Protein AF-A0A0P7Z8Q6-F1 (afdb_monomer_lite)

Sequence (195 aa):
MDLTPITPFSANFSAQPDLEPTMSLDNEASISDLLSRQEELTIELQSLQEHLSRLVPQLEQAQAQAQKPPEKPQGTSPETLLASATQAALARYEWKAKLEGLEVAIAWTQEQIHEKADQLDSLEATLAAAERRQEQTLQAREGVAHLNEAIAEIKRQLIELKGQGCLHLYTVNLPEFSLDEQGQIQVRPHSFRIQ

Secondary structure (DSSP, 8-state):
----PPPPP---------------S-----HHHHHHHHHHHHHHHHHHHHHHHHHHHHHHHHHHHHHSPPPPPP-SSHHHHHHHHHHHHHHHHHHHHHHHHHHHHHHHHHHHHHHHHHHHHHHHHHHHHHHHHHHHHHHHHHHHHHHHHHHHHHHHHHHHHHHTT-----EEE--EEEE-TTSPEEEE--EEE--

pLDDT: mean 81.46, std 18.82, range [32.91, 98.0]

Foldseek 3Di:
DDDDDDDDDDDPPDDDDDPDPPPDDPDDPDLVNLVVVLVVLVVVLVVLVVVLVVLVVVLVVLVVQLPDDQDQQDDDDPVSSVVSNVVSVVSNVVSVVSNVVSVVVNVVSVVVSVVSVVVSVVSVVVSVVNVVQVVLLVVLVVVLVVLQVVLVVVVVVVQVVVVVPPPDWDFDFRWHWDADPSSDIDIHTDTDTDD

Structure (mmCIF, N/CA/C/O backbone):
data_AF-A0A0P7Z8Q6-F1
#
_entry.id   AF-A0A0P7Z8Q6-F1
#
loop_
_atom_site.group_PDB
_atom_site.id
_atom_site.type_symbol
_atom_site.label_atom_id
_atom_site.label_alt_id
_atom_site.label_comp_id
_atom_site.label_asym_id
_atom_site.label_entity_id
_atom_site.label_seq_id
_atom_site.pdbx_PDB_ins_code
_atom_site.Cartn_x
_atom_site.Cartn_y
_atom_site.Cartn_z
_atom_site.occupancy
_atom_site.B_iso_or_equiv
_atom_site.auth_seq_id
_atom_site.auth_comp_id
_atom_site.auth_asym_id
_atom_site.auth_atom_id
_atom_site.pdbx_PDB_model_num
ATOM 1 N N . MET A 1 1 ? -1.617 36.979 -76.594 1.00 45.41 1 MET A N 1
ATOM 2 C CA . MET A 1 1 ? -2.168 37.138 -75.238 1.00 45.41 1 MET A CA 1
ATOM 3 C C . MET A 1 1 ? -3.575 36.594 -75.295 1.00 45.41 1 MET A C 1
ATOM 5 O O . MET A 1 1 ? -4.289 37.015 -76.188 1.00 45.41 1 MET A O 1
ATOM 9 N N . ASP A 1 2 ? -3.901 35.587 -74.492 1.00 32.91 2 ASP A N 1
ATOM 10 C CA . ASP A 1 2 ? -5.061 35.645 -73.600 1.00 32.91 2 ASP A CA 1
ATOM 11 C C . ASP A 1 2 ? -5.134 34.369 -72.763 1.00 32.91 2 ASP A C 1
ATOM 13 O O . ASP A 1 2 ? -5.105 33.242 -73.257 1.00 32.91 2 ASP A O 1
ATOM 17 N N . LEU A 1 3 ? -5.110 34.610 -71.458 1.00 42.72 3 LEU A N 1
ATOM 18 C CA . LEU A 1 3 ? -5.126 33.653 -70.367 1.00 42.72 3 LEU A CA 1
ATOM 19 C C . LEU A 1 3 ? -6.569 33.191 -70.158 1.00 42.72 3 LEU A C 1
ATOM 21 O O . LEU A 1 3 ? -7.463 34.027 -70.046 1.00 42.72 3 LEU A O 1
ATOM 25 N N . THR A 1 4 ? -6.793 31.885 -70.021 1.00 46.09 4 THR A N 1
ATOM 26 C CA . THR A 1 4 ? -8.017 31.377 -69.386 1.00 46.09 4 THR A CA 1
ATOM 27 C C . THR A 1 4 ? -7.648 30.694 -68.067 1.00 46.09 4 THR A C 1
ATOM 29 O O . THR A 1 4 ? -6.716 29.886 -68.037 1.00 46.09 4 THR A O 1
ATOM 32 N N . PRO A 1 5 ? -8.306 31.060 -66.952 1.00 47.75 5 PRO A N 1
ATOM 33 C CA . PRO A 1 5 ? -7.976 30.557 -65.628 1.00 47.75 5 PRO A CA 1
ATOM 34 C C . PRO A 1 5 ? -8.618 29.185 -65.405 1.00 47.75 5 PRO A C 1
ATOM 36 O O . PRO A 1 5 ? -9.823 29.016 -65.589 1.00 47.75 5 PRO A O 1
ATOM 39 N N . ILE A 1 6 ? -7.822 28.213 -64.959 1.00 43.94 6 ILE A N 1
ATOM 40 C CA . ILE A 1 6 ? -8.348 26.970 -64.393 1.00 43.94 6 ILE A CA 1
ATOM 41 C C . ILE A 1 6 ? -8.679 27.248 -62.925 1.00 43.94 6 ILE A C 1
ATOM 43 O O . ILE A 1 6 ? -7.844 27.704 -62.146 1.00 43.94 6 ILE A O 1
ATOM 47 N N . THR A 1 7 ? -9.941 27.015 -62.594 1.00 46.16 7 THR A N 1
ATOM 48 C CA . THR A 1 7 ? -10.570 27.134 -61.278 1.00 46.16 7 THR A CA 1
ATOM 49 C C . THR A 1 7 ? -9.802 26.391 -60.177 1.00 46.16 7 THR A C 1
ATOM 51 O O . THR A 1 7 ? -9.368 25.260 -60.417 1.00 46.16 7 THR A O 1
ATOM 54 N N . PRO A 1 8 ? -9.693 26.942 -58.953 1.00 42.84 8 PRO A N 1
ATOM 55 C CA . PRO A 1 8 ? -9.124 26.214 -57.828 1.00 42.84 8 PRO A CA 1
ATOM 56 C C . PRO A 1 8 ? -10.091 25.120 -57.359 1.00 42.84 8 PRO A C 1
ATOM 58 O O . PRO A 1 8 ? -11.262 25.372 -57.079 1.00 42.84 8 PRO A O 1
ATOM 61 N N . PHE A 1 9 ? -9.582 23.893 -57.280 1.00 37.66 9 PHE A N 1
ATOM 62 C CA . PHE A 1 9 ? -10.265 22.759 -56.674 1.00 37.66 9 PHE A CA 1
ATOM 63 C C . PHE A 1 9 ? -10.335 22.978 -55.155 1.00 37.66 9 PHE A C 1
ATOM 65 O O . PHE A 1 9 ? -9.307 23.048 -54.482 1.00 37.66 9 PHE A O 1
ATOM 72 N N . SER A 1 10 ? -11.550 23.107 -54.621 1.00 40.06 10 SER A N 1
ATOM 73 C CA . SER A 1 10 ? -11.823 23.081 -53.185 1.00 40.06 10 SER A CA 1
ATOM 74 C C . SER A 1 10 ? -11.479 21.708 -52.614 1.00 40.06 10 SER A C 1
ATOM 76 O O . SER A 1 10 ? -12.183 20.733 -52.868 1.00 40.06 10 SER A O 1
ATOM 78 N N . ALA A 1 11 ? -10.435 21.640 -51.792 1.00 40.81 11 ALA A N 1
ATOM 79 C CA . ALA A 1 11 ? -10.287 20.579 -50.807 1.00 40.81 11 ALA A CA 1
ATOM 80 C C . ALA A 1 11 ? -10.739 21.133 -49.451 1.00 40.81 11 ALA A C 1
ATOM 82 O O . ALA A 1 11 ? -10.083 21.993 -48.866 1.00 40.81 11 ALA A O 1
ATOM 83 N N . ASN A 1 12 ? -11.892 20.651 -48.984 1.00 39.78 12 ASN A N 1
ATOM 84 C CA . ASN A 1 12 ? -12.334 20.770 -47.600 1.00 39.78 12 ASN A CA 1
ATOM 85 C C . ASN A 1 12 ? -11.267 20.145 -46.693 1.00 39.78 12 ASN A C 1
ATOM 87 O O . ASN A 1 12 ? -11.205 18.921 -46.579 1.00 39.78 12 ASN A O 1
ATOM 91 N N . PHE A 1 13 ? -10.436 20.963 -46.051 1.00 33.53 13 PHE A N 1
ATOM 92 C CA . PHE A 1 13 ? -9.664 20.512 -44.902 1.00 33.53 13 PHE A CA 1
ATOM 93 C C . PHE A 1 13 ? -10.517 20.780 -43.665 1.00 33.53 13 PHE A C 1
ATOM 95 O O . PHE A 1 13 ? -10.604 21.901 -43.165 1.00 33.53 13 PHE A O 1
ATOM 102 N N . SER A 1 14 ? -11.256 19.746 -43.270 1.00 41.53 14 SER A N 1
ATOM 103 C CA . SER A 1 14 ? -12.029 19.708 -42.037 1.00 41.53 14 SER A CA 1
ATOM 104 C C . SER A 1 14 ? -11.156 20.114 -40.853 1.00 41.53 14 SER A C 1
ATOM 106 O O . SER A 1 14 ? -10.004 19.698 -40.751 1.00 41.53 14 SER A O 1
ATOM 108 N N . ALA A 1 15 ? -11.744 20.921 -39.972 1.00 40.56 15 ALA A N 1
ATOM 109 C CA . ALA A 1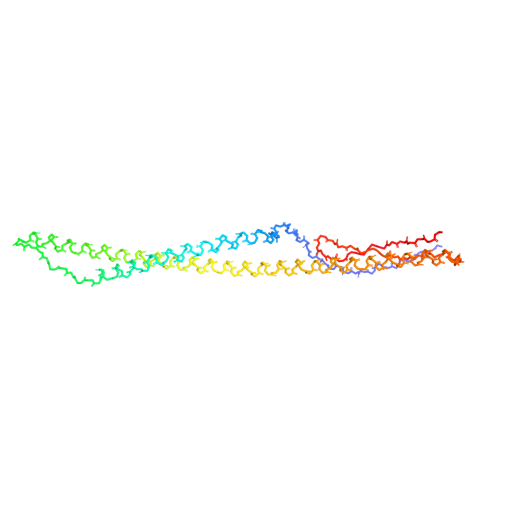 15 ? -11.194 21.329 -38.691 1.00 40.56 15 ALA A CA 1
ATOM 110 C C . ALA A 1 15 ? -10.506 20.156 -37.972 1.00 40.56 15 ALA A C 1
ATOM 112 O O . ALA A 1 15 ? -11.150 19.156 -37.651 1.00 40.56 15 ALA A O 1
ATOM 113 N N . GLN A 1 16 ? -9.205 20.289 -37.714 1.00 39.06 16 GLN A N 1
ATOM 114 C CA . GLN A 1 16 ? -8.574 19.537 -36.637 1.00 39.06 16 GLN A CA 1
ATOM 115 C C . GLN A 1 16 ? -8.871 20.285 -35.333 1.00 39.06 16 GLN A C 1
ATOM 117 O O . GLN A 1 16 ? -8.744 21.512 -35.316 1.00 39.06 16 GLN A O 1
ATOM 122 N N . PRO A 1 17 ? -9.333 19.577 -34.290 1.00 43.19 17 PRO A N 1
ATOM 123 C CA . PRO A 1 17 ? -9.704 20.191 -33.030 1.00 43.19 17 PRO A CA 1
ATOM 124 C C . PRO A 1 17 ? -8.473 20.812 -32.380 1.00 43.19 17 PRO A C 1
ATOM 126 O O . PRO A 1 17 ? -7.349 20.344 -32.584 1.00 43.19 17 PRO A O 1
ATOM 129 N N . ASP A 1 18 ? -8.738 21.871 -31.624 1.00 36.81 18 ASP A N 1
ATOM 130 C CA . ASP A 1 18 ? -7.805 22.554 -30.749 1.00 36.81 18 ASP A CA 1
ATOM 131 C C . ASP A 1 18 ? -6.822 21.561 -30.123 1.00 36.81 18 ASP A C 1
ATOM 133 O O . ASP A 1 18 ? -7.207 20.594 -29.462 1.00 36.81 18 ASP A O 1
ATOM 137 N N . LEU A 1 19 ? -5.535 21.796 -30.378 1.00 40.16 19 LEU A N 1
ATOM 138 C CA . LEU A 1 19 ? -4.468 21.236 -29.571 1.00 40.16 19 LEU A CA 1
ATOM 139 C C . LEU A 1 19 ? -4.696 21.772 -28.159 1.00 40.16 19 LEU A C 1
ATOM 141 O O . LEU A 1 19 ? -4.297 22.892 -27.839 1.00 40.16 19 LEU A O 1
ATOM 145 N N . GLU A 1 20 ? -5.393 20.974 -27.351 1.00 39.66 20 GLU A N 1
ATOM 146 C CA . GLU A 1 20 ? -5.344 21.037 -25.897 1.00 39.66 20 GLU A CA 1
ATOM 147 C C . GLU A 1 20 ? -3.894 21.355 -25.506 1.00 39.66 20 GLU A C 1
ATOM 149 O O . GLU A 1 20 ? -2.976 20.680 -25.998 1.00 39.66 20 GLU A O 1
ATOM 154 N N . PRO A 1 21 ? -3.643 22.385 -24.679 1.00 41.38 21 PRO A N 1
ATOM 155 C CA . PRO A 1 21 ? -2.314 22.594 -24.148 1.00 41.38 21 PRO A CA 1
ATOM 156 C C . PRO A 1 21 ? -1.963 21.311 -23.404 1.00 41.38 21 PRO A C 1
ATOM 158 O O . PRO A 1 21 ? -2.577 20.987 -22.389 1.00 41.38 21 PRO A O 1
ATOM 161 N N . THR A 1 22 ? -1.013 20.552 -23.952 1.00 43.19 22 THR A N 1
ATOM 162 C CA . THR A 1 22 ? -0.387 19.422 -23.279 1.00 43.19 22 THR A CA 1
ATOM 163 C C . THR A 1 22 ? -0.012 19.913 -21.897 1.00 43.19 22 THR A C 1
ATOM 165 O O . THR A 1 22 ? 0.892 20.744 -21.772 1.00 43.19 22 THR A O 1
ATOM 168 N N . MET A 1 23 ? -0.763 19.470 -20.887 1.00 33.59 23 MET A N 1
ATOM 169 C CA . MET A 1 23 ? -0.438 19.740 -19.501 1.00 33.59 23 MET A CA 1
ATOM 170 C C . MET A 1 23 ? 1.000 19.286 -19.310 1.00 33.59 23 MET A C 1
ATOM 172 O O . MET A 1 23 ? 1.345 18.119 -19.496 1.00 33.59 23 MET A O 1
ATOM 176 N N . SER A 1 24 ? 1.848 20.277 -19.083 1.00 34.75 24 SER A N 1
ATOM 177 C CA . SER A 1 24 ? 3.272 20.136 -18.894 1.00 34.75 24 SER A CA 1
ATOM 178 C C . SER A 1 24 ? 3.542 19.123 -17.785 1.00 34.75 24 SER A C 1
ATOM 180 O O . SER A 1 24 ? 3.110 19.329 -16.659 1.00 34.75 24 SER A O 1
ATOM 182 N N . LEU A 1 25 ? 4.242 18.042 -18.126 1.00 38.53 25 LEU A N 1
ATOM 183 C CA . LEU A 1 25 ? 5.488 17.621 -17.469 1.00 38.53 25 LEU A CA 1
ATOM 184 C C . LEU A 1 25 ? 5.559 17.634 -15.925 1.00 38.53 25 LEU A C 1
ATOM 186 O O . LEU A 1 25 ? 6.628 17.888 -15.388 1.00 38.53 25 LEU A O 1
ATOM 190 N N . ASP A 1 26 ? 4.488 17.292 -15.212 1.00 41.03 26 ASP A N 1
ATOM 191 C CA . ASP A 1 26 ? 4.553 17.132 -13.745 1.00 41.03 26 ASP A CA 1
ATOM 192 C C . ASP A 1 26 ? 4.682 15.672 -13.264 1.00 41.03 26 ASP A C 1
ATOM 194 O O . ASP A 1 26 ? 4.719 15.426 -12.065 1.00 41.03 26 ASP A O 1
ATOM 198 N N . ASN A 1 27 ? 4.778 14.674 -14.153 1.00 46.91 27 ASN A N 1
ATOM 199 C CA . ASN A 1 27 ? 4.539 13.274 -13.760 1.00 46.91 27 ASN A CA 1
ATOM 200 C C . ASN A 1 27 ? 5.614 12.257 -14.169 1.00 46.91 27 ASN A C 1
ATOM 202 O O . ASN A 1 27 ? 5.286 11.146 -14.584 1.00 46.91 27 ASN A O 1
ATOM 206 N N . GLU A 1 28 ? 6.893 12.569 -13.994 1.00 55.00 28 GLU A N 1
ATOM 207 C CA . GLU A 1 28 ? 7.885 11.503 -13.794 1.00 55.00 28 GLU A CA 1
ATOM 208 C C . GLU A 1 28 ? 8.580 11.727 -12.457 1.00 55.00 28 GLU A C 1
ATOM 210 O O . GLU A 1 28 ? 9.701 12.220 -12.385 1.00 55.00 28 GLU A O 1
ATOM 215 N N . ALA A 1 29 ? 7.877 11.369 -11.375 1.00 62.78 29 ALA A N 1
ATOM 216 C CA . ALA A 1 29 ? 8.543 11.076 -10.113 1.00 62.78 29 ALA A CA 1
ATOM 217 C C . ALA A 1 29 ? 9.683 10.098 -10.419 1.00 62.78 29 ALA A C 1
ATOM 219 O O . ALA A 1 29 ? 9.473 9.088 -11.104 1.00 62.78 29 ALA A O 1
ATOM 220 N N . SER A 1 30 ? 10.897 10.424 -9.982 1.00 81.69 30 SER A N 1
ATOM 221 C CA . SER A 1 30 ? 12.036 9.558 -10.248 1.00 81.69 30 SER A CA 1
ATOM 222 C C . SER A 1 30 ? 11.809 8.201 -9.576 1.00 81.69 30 SER A C 1
ATOM 224 O O . SER A 1 30 ? 11.079 8.098 -8.590 1.00 81.69 30 SER A O 1
ATOM 226 N N . ILE A 1 31 ? 12.451 7.139 -10.072 1.00 86.69 31 ILE A N 1
ATOM 227 C CA . ILE A 1 31 ? 12.389 5.817 -9.419 1.00 86.69 31 ILE A CA 1
ATOM 228 C C . ILE A 1 31 ? 12.791 5.931 -7.938 1.00 86.69 31 ILE A C 1
ATOM 230 O O . ILE A 1 31 ? 12.204 5.267 -7.091 1.00 86.69 31 ILE A O 1
ATOM 234 N N . SER A 1 32 ? 13.726 6.831 -7.614 1.00 87.31 32 SER A N 1
ATOM 235 C CA . SER A 1 32 ? 14.104 7.135 -6.232 1.00 87.31 32 SER A CA 1
ATOM 236 C C . SER A 1 32 ? 12.941 7.705 -5.417 1.00 87.31 32 SER A C 1
ATOM 238 O O . SER A 1 32 ? 12.729 7.263 -4.295 1.00 87.31 32 SER A O 1
ATOM 240 N N . ASP A 1 33 ? 12.177 8.650 -5.970 1.00 90.06 33 ASP A N 1
ATOM 241 C CA . ASP A 1 33 ? 11.027 9.249 -5.279 1.00 90.06 33 ASP A CA 1
ATOM 242 C C . ASP A 1 33 ? 9.911 8.217 -5.064 1.00 90.06 33 ASP A C 1
ATOM 244 O O . ASP A 1 33 ? 9.287 8.175 -4.004 1.00 90.06 33 ASP A O 1
ATOM 248 N N . LEU A 1 34 ? 9.681 7.351 -6.059 1.00 92.25 34 LEU A N 1
ATOM 249 C CA . LEU A 1 34 ? 8.723 6.251 -5.950 1.00 92.25 34 LEU A CA 1
ATOM 250 C C . LEU A 1 34 ? 9.138 5.260 -4.855 1.00 92.25 34 LEU A C 1
ATOM 252 O O . LEU A 1 34 ? 8.297 4.877 -4.047 1.00 92.25 34 LEU A O 1
ATOM 256 N N . LEU A 1 35 ? 10.422 4.897 -4.778 1.00 92.25 35 LEU A N 1
ATOM 257 C CA . LEU A 1 35 ? 10.954 4.029 -3.722 1.00 92.25 35 LEU A CA 1
ATOM 258 C C . LEU A 1 35 ? 10.806 4.654 -2.331 1.00 92.25 35 LEU A C 1
ATOM 260 O O . LEU A 1 35 ? 10.352 3.981 -1.409 1.00 92.25 35 LEU A O 1
ATOM 264 N N . SER A 1 36 ? 11.128 5.942 -2.175 1.00 94.06 36 SER A N 1
ATOM 265 C CA . SER A 1 36 ? 10.942 6.640 -0.896 1.00 94.06 36 SER A CA 1
ATOM 266 C C . SER A 1 36 ? 9.479 6.633 -0.459 1.00 94.06 36 SER A C 1
ATOM 268 O O . SER A 1 36 ? 9.174 6.324 0.690 1.00 94.06 36 SER A O 1
ATOM 270 N N . ARG A 1 37 ? 8.553 6.882 -1.388 1.00 93.94 37 ARG A N 1
ATOM 271 C CA . ARG A 1 37 ? 7.119 6.837 -1.093 1.00 93.94 37 ARG A CA 1
ATOM 272 C C . ARG A 1 37 ? 6.615 5.418 -0.793 1.00 93.94 37 ARG A C 1
ATOM 274 O O . ARG A 1 37 ? 5.710 5.265 0.025 1.00 93.94 37 ARG A O 1
ATOM 281 N N . GLN A 1 38 ? 7.191 4.384 -1.413 1.00 95.31 38 GLN A N 1
ATOM 282 C CA . GLN A 1 38 ? 6.920 2.982 -1.064 1.00 95.31 38 GLN A CA 1
ATOM 283 C C . GLN A 1 38 ? 7.309 2.691 0.389 1.00 95.31 38 GLN A C 1
ATOM 285 O O . GLN A 1 38 ? 6.545 2.067 1.127 1.00 95.31 38 GLN A O 1
ATOM 290 N N . GLU A 1 39 ? 8.492 3.150 0.798 1.00 95.75 39 GLU A N 1
ATOM 291 C CA . GLU A 1 39 ? 9.009 2.962 2.151 1.00 95.75 39 GLU A CA 1
ATOM 292 C C . GLU A 1 39 ? 8.126 3.676 3.183 1.00 95.75 39 GLU A C 1
ATOM 294 O O . GLU A 1 39 ? 7.703 3.056 4.158 1.00 95.75 39 GLU A O 1
ATOM 299 N N . GLU A 1 40 ? 7.758 4.934 2.924 1.00 95.69 40 GLU A N 1
ATOM 300 C CA . GLU A 1 40 ? 6.834 5.704 3.766 1.00 95.69 40 GLU A CA 1
ATOM 301 C C . GLU A 1 40 ? 5.485 4.990 3.941 1.00 95.69 40 GLU A C 1
ATOM 303 O O . GLU A 1 40 ? 5.054 4.754 5.072 1.00 95.69 40 GLU A O 1
ATOM 308 N N . LEU A 1 41 ? 4.852 4.563 2.843 1.00 96.00 41 LEU A N 1
ATOM 309 C CA . LEU A 1 41 ? 3.581 3.828 2.885 1.00 96.00 41 LEU A CA 1
ATOM 310 C C . LEU A 1 41 ? 3.698 2.500 3.641 1.00 96.00 41 LEU A C 1
ATOM 312 O O . LEU A 1 41 ? 2.791 2.122 4.385 1.00 96.00 41 LEU A O 1
ATOM 316 N N . THR A 1 42 ? 4.818 1.796 3.486 1.00 96.00 42 THR A N 1
ATOM 317 C CA . THR A 1 42 ? 5.070 0.532 4.190 1.00 96.00 42 THR A CA 1
ATOM 318 C C . THR A 1 42 ? 5.182 0.755 5.699 1.00 96.00 42 THR A C 1
ATOM 320 O O . THR A 1 42 ? 4.614 -0.011 6.482 1.00 96.00 42 THR A O 1
ATOM 323 N N . ILE A 1 43 ? 5.873 1.818 6.120 1.00 97.38 43 ILE A N 1
ATOM 324 C CA . ILE A 1 43 ? 5.998 2.201 7.532 1.00 97.38 43 ILE A CA 1
ATOM 325 C C . ILE A 1 43 ? 4.630 2.596 8.106 1.00 97.38 43 ILE A C 1
ATOM 327 O O . ILE A 1 43 ? 4.270 2.158 9.202 1.00 97.38 43 ILE A O 1
ATOM 331 N N . GLU A 1 44 ? 3.841 3.383 7.371 1.00 96.81 44 GLU A N 1
ATOM 332 C CA . GLU A 1 44 ? 2.483 3.758 7.782 1.00 96.81 44 GLU A CA 1
ATOM 333 C C . GLU A 1 44 ? 1.578 2.531 7.949 1.00 96.81 44 GLU A C 1
ATOM 335 O O . GLU A 1 44 ? 0.894 2.400 8.968 1.00 96.81 44 GLU A O 1
ATOM 340 N N . LEU A 1 45 ? 1.618 1.589 7.002 1.00 97.44 45 LEU A N 1
ATOM 341 C CA . LEU A 1 45 ? 0.868 0.335 7.080 1.00 97.44 45 LEU A CA 1
ATOM 342 C C . LEU A 1 45 ? 1.255 -0.493 8.305 1.00 97.44 45 LEU A C 1
ATOM 344 O O . LEU A 1 45 ? 0.372 -0.978 9.015 1.00 97.44 45 LEU A O 1
ATOM 348 N N . GLN A 1 46 ? 2.552 -0.626 8.589 1.00 97.50 46 GLN A N 1
ATOM 349 C CA . GLN A 1 46 ? 3.023 -1.312 9.795 1.00 97.50 46 GLN A CA 1
ATOM 350 C C . GLN A 1 46 ? 2.505 -0.625 11.060 1.00 97.50 46 GLN A C 1
ATOM 352 O O . GLN A 1 46 ? 1.990 -1.291 11.958 1.00 97.50 46 GLN A O 1
ATOM 357 N N . SER A 1 47 ? 2.559 0.708 11.112 1.00 96.88 47 SER A N 1
ATOM 358 C CA . SER A 1 47 ? 2.048 1.482 12.246 1.00 96.88 47 SER A CA 1
ATOM 359 C C . SER A 1 47 ? 0.546 1.271 12.467 1.00 96.88 47 SER A C 1
ATOM 361 O O . SER A 1 47 ? 0.107 1.044 13.598 1.00 96.88 47 SER A O 1
ATOM 363 N N . LEU A 1 48 ? -0.248 1.278 11.394 1.00 97.44 48 LEU A N 1
ATOM 364 C CA . LEU A 1 48 ? -1.688 1.028 11.459 1.00 97.44 48 LEU A CA 1
ATOM 365 C C . LEU A 1 48 ? -2.004 -0.413 11.878 1.00 97.44 48 LEU A C 1
ATOM 367 O O . LEU A 1 48 ? -2.893 -0.631 12.702 1.00 97.44 48 LEU A O 1
ATOM 371 N N . GLN A 1 49 ? -1.264 -1.399 11.368 1.00 97.00 49 GLN A N 1
ATOM 372 C CA . GLN A 1 49 ? -1.412 -2.801 11.767 1.00 97.00 49 GLN A CA 1
ATOM 373 C C . GLN A 1 49 ? -1.056 -3.012 13.243 1.00 97.00 49 GLN A C 1
ATOM 375 O O . GLN A 1 49 ? -1.782 -3.696 13.968 1.00 97.00 49 GLN A O 1
ATOM 380 N N . GLU A 1 50 ? 0.017 -2.383 13.726 1.00 97.56 50 GLU A N 1
ATOM 381 C CA . GLU A 1 50 ? 0.352 -2.384 15.148 1.00 97.56 50 GLU A CA 1
ATOM 382 C C . GLU A 1 50 ? -0.752 -1.729 15.980 1.00 97.56 50 GLU A C 1
ATOM 384 O O . GLU A 1 50 ? -1.135 -2.263 17.024 1.00 97.56 50 GLU A O 1
ATOM 389 N N . HIS A 1 51 ? -1.292 -0.597 15.528 1.00 96.69 51 HIS A N 1
ATOM 390 C CA . HIS A 1 51 ? -2.390 0.078 16.210 1.00 96.69 51 HIS A CA 1
ATOM 391 C C . HIS A 1 51 ? -3.624 -0.826 16.308 1.00 96.69 51 HIS A C 1
ATOM 393 O O . HIS A 1 51 ? -4.152 -1.031 17.403 1.00 96.69 51 HIS A O 1
ATOM 399 N N . LEU A 1 52 ? -4.013 -1.460 15.199 1.00 96.50 52 LEU A N 1
ATOM 400 C CA . LEU A 1 52 ? -5.090 -2.445 15.147 1.00 96.50 52 LEU A CA 1
ATOM 401 C C . LEU A 1 52 ? -4.849 -3.590 16.145 1.00 96.50 52 LEU A C 1
ATOM 403 O O . LEU A 1 52 ? -5.743 -3.933 16.920 1.00 96.50 52 LEU A O 1
ATOM 407 N N . SER A 1 53 ? -3.626 -4.130 16.189 1.00 96.88 53 SER A N 1
ATOM 408 C CA . SER A 1 53 ? -3.252 -5.222 17.099 1.00 96.88 53 SER A CA 1
ATOM 409 C C . SER A 1 53 ? -3.413 -4.854 18.579 1.00 96.88 53 SER A C 1
ATOM 411 O O . SER A 1 53 ? -3.674 -5.722 19.410 1.00 96.88 53 SER A O 1
ATOM 413 N N . ARG A 1 54 ? -3.304 -3.56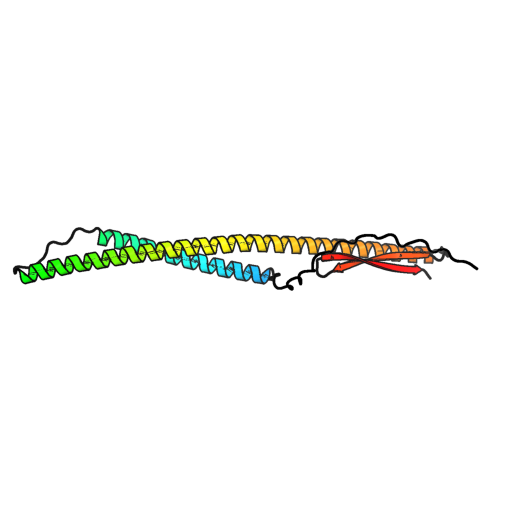1 18.919 1.00 96.62 54 ARG A N 1
ATOM 414 C CA . ARG A 1 54 ? -3.518 -3.042 20.279 1.00 96.62 54 ARG A CA 1
ATOM 415 C C . ARG A 1 54 ? -4.991 -2.783 20.577 1.00 96.62 54 ARG A C 1
ATOM 417 O O . ARG A 1 54 ? -5.386 -2.883 21.739 1.00 96.62 54 ARG A O 1
ATOM 424 N N . LEU A 1 55 ? -5.791 -2.426 19.573 1.00 96.31 55 LEU A N 1
ATOM 425 C CA . LEU A 1 55 ? -7.219 -2.146 19.735 1.00 96.31 55 LEU A CA 1
ATOM 426 C C . LEU A 1 55 ? -8.055 -3.423 19.881 1.00 96.31 55 LEU A C 1
ATOM 428 O O . LEU A 1 55 ? -8.965 -3.451 20.706 1.00 96.31 55 LEU A O 1
ATOM 432 N N . VAL A 1 56 ? -7.736 -4.491 19.142 1.00 95.25 56 VAL A N 1
ATOM 433 C CA . VAL A 1 56 ? -8.520 -5.743 19.161 1.00 95.25 56 VAL A CA 1
ATOM 434 C C . VAL A 1 56 ? -8.635 -6.356 20.571 1.00 95.25 56 VAL A C 1
ATOM 436 O O . VAL A 1 56 ? -9.760 -6.597 21.010 1.00 95.25 56 VAL A O 1
ATOM 439 N N . PRO A 1 57 ? -7.554 -6.513 21.362 1.00 96.62 57 PRO A N 1
ATOM 440 C CA . PRO A 1 57 ? -7.669 -7.020 22.733 1.00 96.62 57 PRO A CA 1
ATOM 441 C C . PRO A 1 57 ? -8.474 -6.096 23.659 1.00 96.62 57 PRO A C 1
ATOM 443 O O . PRO A 1 57 ? -9.150 -6.555 24.580 1.00 96.62 57 PRO A O 1
ATOM 446 N N . GLN A 1 58 ? -8.421 -4.778 23.428 1.00 96.56 58 GLN A N 1
ATOM 447 C CA . GLN A 1 58 ? -9.214 -3.814 24.197 1.00 96.56 58 GLN A CA 1
ATOM 448 C C . GLN A 1 58 ? -10.703 -3.942 23.877 1.00 96.56 58 GLN A C 1
ATOM 450 O O . GLN A 1 58 ? -11.528 -3.839 24.786 1.00 96.56 58 GLN A O 1
ATOM 455 N N . LEU A 1 59 ? -11.047 -4.200 22.611 1.00 96.50 59 LEU A N 1
ATOM 456 C CA . LEU A 1 59 ? -12.415 -4.478 22.184 1.00 96.50 59 LEU A CA 1
ATOM 457 C C . LEU A 1 59 ? -12.949 -5.734 22.878 1.00 96.50 59 LEU A C 1
ATOM 459 O O . LEU A 1 59 ? -14.022 -5.685 23.475 1.00 96.50 59 LEU A O 1
ATOM 463 N N . GLU A 1 60 ? -12.180 -6.825 22.874 1.00 94.44 60 GLU A N 1
ATOM 464 C CA . GLU A 1 60 ? -12.542 -8.075 23.557 1.00 94.44 60 GLU A CA 1
ATOM 465 C C . GLU A 1 60 ? -12.784 -7.849 25.057 1.00 94.44 60 GLU A C 1
ATOM 467 O O . GLU A 1 60 ? -13.784 -8.305 25.621 1.00 94.44 60 GLU A O 1
ATOM 472 N N . GLN A 1 61 ? -11.909 -7.077 25.711 1.00 94.94 61 GLN A N 1
ATOM 473 C CA . GLN A 1 61 ? -12.070 -6.718 27.118 1.00 94.94 61 GLN A CA 1
ATOM 474 C C . GLN A 1 61 ? -13.328 -5.871 27.354 1.00 94.94 61 GLN A C 1
ATOM 476 O O . GLN A 1 61 ? -14.096 -6.152 28.280 1.00 94.94 61 GLN A O 1
ATOM 481 N N . ALA A 1 62 ? -13.548 -4.834 26.543 1.00 93.56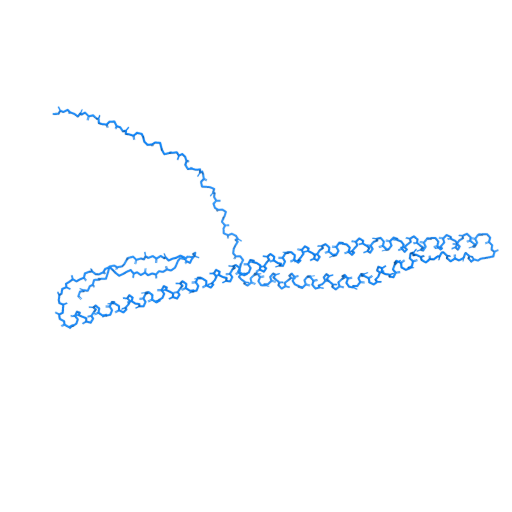 62 ALA A N 1
ATOM 482 C CA . ALA A 1 62 ? -14.715 -3.966 26.657 1.00 93.56 62 ALA A CA 1
ATOM 483 C C . ALA A 1 62 ? -16.013 -4.749 26.424 1.00 93.56 62 ALA A C 1
ATOM 485 O O . ALA A 1 62 ? -16.979 -4.573 27.169 1.00 93.56 62 ALA A O 1
ATOM 486 N N . GLN A 1 63 ? -16.012 -5.677 25.466 1.00 94.00 63 GLN A N 1
ATOM 487 C CA . GLN A 1 63 ? -17.137 -6.554 25.168 1.00 94.00 63 GLN A CA 1
ATOM 488 C C . GLN A 1 63 ? -17.458 -7.467 26.358 1.00 94.00 63 GLN A C 1
ATOM 490 O O . GLN A 1 63 ? -18.614 -7.540 26.786 1.00 94.00 63 GLN A O 1
ATOM 495 N N . ALA A 1 64 ? -16.442 -8.099 26.953 1.00 93.75 64 ALA A N 1
ATOM 496 C CA . ALA A 1 64 ? -16.611 -8.948 28.129 1.00 93.75 64 ALA A CA 1
ATOM 497 C C . ALA A 1 64 ? -17.185 -8.174 29.332 1.00 93.75 64 ALA A C 1
ATOM 499 O O . ALA A 1 64 ? -18.070 -8.672 30.033 1.00 93.75 64 ALA A O 1
ATOM 500 N N . GLN A 1 65 ? -16.729 -6.938 29.559 1.00 92.44 65 GLN A N 1
ATOM 501 C CA . GLN A 1 65 ? -17.230 -6.090 30.647 1.00 92.44 65 GLN A CA 1
ATOM 502 C C . GLN A 1 65 ? -18.652 -5.578 30.386 1.00 92.44 65 GLN A C 1
ATOM 504 O O . GLN A 1 65 ? -19.488 -5.598 31.290 1.00 92.44 65 GLN A O 1
ATOM 509 N N . ALA A 1 66 ? -18.963 -5.173 29.152 1.00 88.88 66 ALA A N 1
ATOM 510 C CA . ALA A 1 66 ? -20.288 -4.683 28.774 1.00 88.88 66 ALA A CA 1
ATOM 511 C C . ALA A 1 66 ? -21.373 -5.774 28.873 1.00 88.88 66 ALA A C 1
ATOM 513 O O . ALA A 1 66 ? -22.527 -5.475 29.201 1.00 88.88 66 ALA A O 1
ATOM 514 N N . GLN A 1 67 ? -21.013 -7.039 28.625 1.00 88.50 67 GLN A N 1
ATOM 515 C CA . GLN A 1 67 ? -21.921 -8.187 28.730 1.00 88.50 67 GLN A CA 1
ATOM 516 C C . GLN A 1 67 ? -22.054 -8.739 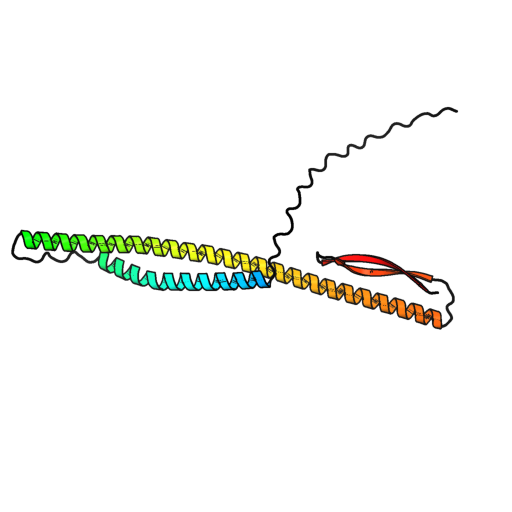30.158 1.00 88.50 67 GLN A C 1
ATOM 518 O O . GLN A 1 67 ? -23.012 -9.463 30.449 1.00 88.50 67 GLN A O 1
ATOM 523 N N . LYS A 1 68 ? -21.143 -8.387 31.077 1.00 88.00 68 LYS A N 1
ATOM 524 C CA . LYS A 1 68 ? -21.158 -8.885 32.460 1.00 88.00 68 LYS A CA 1
ATOM 525 C C . LYS A 1 68 ? -22.494 -8.540 33.140 1.00 88.00 68 LYS A C 1
ATOM 527 O O . LYS A 1 68 ? -22.890 -7.370 33.104 1.00 88.00 68 LYS A O 1
ATOM 532 N N . PRO A 1 69 ? -23.212 -9.503 33.760 1.00 83.19 69 PRO A N 1
ATOM 533 C CA . PRO A 1 69 ? -24.474 -9.255 34.467 1.00 83.19 69 PRO A CA 1
ATOM 534 C C . PRO A 1 69 ? -24.315 -8.175 35.553 1.00 83.19 69 PRO A C 1
ATOM 536 O O . PRO A 1 69 ? -23.213 -8.009 36.080 1.00 83.19 69 PRO A O 1
ATOM 539 N N . PRO A 1 70 ? -25.379 -7.413 35.882 1.00 79.06 70 PRO A N 1
ATOM 540 C CA . PRO A 1 70 ? -25.258 -6.334 36.848 1.00 79.06 70 PRO A CA 1
ATOM 541 C C . PRO A 1 70 ? -24.963 -6.934 38.220 1.00 79.06 70 PRO A C 1
ATOM 543 O O . PRO A 1 70 ? -25.586 -7.920 38.625 1.00 79.06 70 PRO A O 1
ATOM 546 N N . GLU A 1 71 ? -24.004 -6.349 38.928 1.00 82.06 71 GLU A N 1
ATOM 547 C CA . GLU A 1 71 ? -23.719 -6.757 40.298 1.00 82.06 71 GLU A CA 1
ATOM 548 C C . GLU A 1 71 ? -24.926 -6.437 41.185 1.00 82.06 71 GLU A C 1
ATOM 550 O O . GLU A 1 71 ? -25.648 -5.461 40.962 1.00 82.06 71 GLU A O 1
ATOM 555 N N . LYS A 1 72 ? -25.192 -7.304 42.169 1.00 85.12 72 LYS A N 1
ATOM 556 C CA . LYS A 1 72 ? -26.300 -7.073 43.098 1.00 85.12 72 LYS A CA 1
ATOM 557 C C . LYS A 1 72 ? -26.039 -5.770 43.860 1.00 85.12 72 LYS A C 1
ATOM 559 O O . LYS A 1 72 ? -24.923 -5.605 44.358 1.00 85.12 72 LYS A O 1
ATOM 564 N N . PRO A 1 73 ? -27.045 -4.885 43.987 1.00 85.75 73 PRO A N 1
ATOM 565 C CA . PRO A 1 73 ? -26.882 -3.658 44.745 1.00 85.75 73 PRO A CA 1
ATOM 566 C C . PRO A 1 73 ? -26.505 -3.989 46.188 1.00 85.75 73 PRO A C 1
ATOM 568 O O . PRO A 1 73 ? -27.076 -4.889 46.808 1.00 85.75 73 PRO A O 1
ATOM 571 N N . GLN A 1 74 ? -25.512 -3.273 46.695 1.00 86.81 74 GLN A N 1
ATOM 572 C CA . GLN A 1 74 ? -24.984 -3.418 48.042 1.00 86.81 74 GLN A CA 1
ATOM 573 C C . GLN A 1 74 ? -25.534 -2.301 48.930 1.00 86.81 74 GLN A C 1
ATOM 575 O O . GLN A 1 74 ? -25.686 -1.164 48.489 1.00 86.81 74 GLN A O 1
ATOM 580 N N . GLY A 1 75 ? -25.833 -2.623 50.186 1.00 87.00 75 GLY A N 1
ATOM 581 C CA . GLY A 1 75 ? -26.376 -1.667 51.148 1.00 87.00 75 GLY A CA 1
ATOM 582 C C . GLY A 1 75 ? -27.429 -2.292 52.053 1.00 87.00 75 GLY A C 1
ATOM 583 O O . GLY A 1 75 ? -27.963 -3.364 51.775 1.00 87.00 75 GLY A O 1
ATOM 584 N N . THR A 1 76 ? -27.712 -1.617 53.160 1.00 86.81 76 THR A N 1
ATOM 585 C CA . THR A 1 76 ? -28.748 -2.014 54.127 1.00 86.81 76 THR A CA 1
ATOM 586 C C . THR A 1 76 ? -29.900 -1.013 54.185 1.00 86.81 76 THR A C 1
ATOM 588 O O . THR A 1 76 ? -30.964 -1.348 54.699 1.00 86.81 76 THR A O 1
ATOM 591 N N . SER A 1 77 ? -29.719 0.193 53.633 1.00 92.81 77 SER A N 1
ATOM 592 C CA . SER A 1 77 ? -30.761 1.217 53.527 1.00 92.81 77 SER A CA 1
ATOM 593 C C . SER A 1 77 ? -31.266 1.353 52.082 1.00 92.81 77 SER A C 1
ATOM 595 O O . SER A 1 77 ? -30.518 1.074 51.142 1.00 92.81 77 SER A O 1
ATOM 597 N N . PRO A 1 78 ? -32.504 1.829 51.866 1.00 91.69 78 PRO A N 1
ATOM 598 C CA . PRO A 1 78 ? -33.037 2.061 50.521 1.00 91.69 78 PRO A CA 1
ATOM 599 C C . PRO A 1 78 ? -32.163 3.006 49.682 1.00 91.69 78 PRO A C 1
ATOM 601 O O . PRO A 1 78 ? -31.950 2.771 48.496 1.00 91.69 78 PRO A O 1
ATOM 604 N N . GLU A 1 79 ? -31.616 4.048 50.310 1.00 93.06 79 GLU A N 1
ATOM 605 C CA . GLU A 1 79 ? -30.753 5.044 49.666 1.00 93.06 79 GLU A CA 1
ATOM 606 C C . GLU A 1 79 ? -29.421 4.438 49.214 1.00 93.06 79 GLU A C 1
ATOM 608 O O . GLU A 1 79 ? -28.983 4.672 48.089 1.00 93.06 79 GLU A O 1
ATOM 613 N N . THR A 1 80 ? -28.798 3.611 50.061 1.00 92.88 80 THR A N 1
ATOM 614 C CA . THR A 1 80 ? -27.525 2.949 49.729 1.00 92.88 80 THR A CA 1
ATOM 615 C C . THR A 1 80 ? -27.705 1.890 48.644 1.00 92.88 80 THR A C 1
ATOM 617 O O . THR A 1 80 ? -26.889 1.814 47.727 1.00 92.88 80 THR A O 1
ATOM 620 N N . LEU A 1 81 ? -28.818 1.150 48.672 1.00 92.19 81 LEU A N 1
ATOM 621 C CA . LEU A 1 81 ? -29.182 0.212 47.609 1.00 92.19 81 LEU A CA 1
ATOM 622 C C . LEU A 1 81 ? -29.417 0.920 46.269 1.00 92.19 81 LEU A C 1
ATOM 624 O O . LEU A 1 81 ? -28.935 0.444 45.240 1.00 92.19 81 LEU A O 1
ATOM 628 N N . LEU A 1 82 ? -30.122 2.058 46.270 1.00 92.38 82 LEU A N 1
ATOM 629 C CA . LEU A 1 82 ? -30.349 2.849 45.061 1.00 92.38 82 LEU A CA 1
ATOM 630 C C . LEU A 1 82 ? -29.032 3.397 44.502 1.00 92.38 82 LEU A C 1
ATOM 632 O O . LEU A 1 82 ? -28.784 3.244 43.311 1.00 92.38 82 LEU A O 1
ATOM 636 N N . ALA A 1 83 ? -28.177 3.976 45.349 1.00 91.50 83 ALA A N 1
ATOM 637 C CA . ALA A 1 83 ? -26.871 4.491 44.939 1.00 91.50 83 ALA A CA 1
ATOM 638 C C . ALA A 1 83 ? -25.967 3.390 44.355 1.00 91.50 83 ALA A C 1
ATOM 640 O O . ALA A 1 83 ? -25.316 3.585 43.330 1.00 91.50 83 ALA A O 1
ATOM 641 N N . SER A 1 84 ? -25.964 2.200 44.961 1.00 92.38 84 SER A N 1
ATOM 642 C CA . SER A 1 84 ? -25.217 1.058 44.430 1.00 92.38 84 SER A CA 1
ATOM 643 C C . SER A 1 84 ? -25.774 0.587 43.080 1.00 92.38 84 SER A C 1
ATOM 645 O O . SER A 1 84 ? -25.007 0.338 42.148 1.00 92.38 84 SER A O 1
ATOM 647 N N . ALA A 1 85 ? -27.101 0.520 42.935 1.00 89.06 85 ALA A N 1
ATOM 648 C CA . ALA A 1 85 ? -27.745 0.145 41.678 1.00 89.06 85 ALA A CA 1
ATOM 649 C C . ALA A 1 85 ? -27.465 1.156 40.553 1.00 89.06 85 ALA A C 1
ATOM 651 O O . ALA A 1 85 ? -27.183 0.752 39.422 1.00 89.06 85 ALA A O 1
ATOM 652 N N . THR A 1 86 ? -27.513 2.461 40.845 1.00 91.56 86 THR A N 1
ATOM 653 C CA . THR A 1 86 ? -27.216 3.507 39.855 1.00 91.56 86 THR A CA 1
ATOM 654 C C . THR A 1 86 ? -25.751 3.481 39.441 1.00 91.56 86 THR A C 1
ATOM 656 O O . THR A 1 86 ? -25.467 3.591 38.250 1.00 91.56 86 THR A O 1
ATOM 659 N N . GLN A 1 87 ? -24.823 3.250 40.373 1.00 91.56 87 GLN A N 1
ATOM 660 C CA . GLN A 1 87 ? -23.399 3.133 40.060 1.00 91.56 87 GLN A CA 1
ATOM 661 C C . GLN A 1 87 ? -23.094 1.904 39.191 1.00 91.56 87 GLN A C 1
ATOM 663 O O . GLN A 1 87 ? -22.354 2.010 38.214 1.00 91.56 87 GLN A O 1
ATOM 668 N N . ALA A 1 88 ? -23.719 0.757 39.478 1.00 89.31 88 ALA A N 1
ATOM 669 C CA . ALA A 1 88 ? -23.596 -0.441 38.646 1.00 89.31 88 ALA A CA 1
ATOM 670 C C . ALA A 1 88 ? -24.174 -0.237 37.233 1.00 89.31 88 ALA A C 1
ATOM 672 O O . ALA A 1 88 ? -23.606 -0.714 36.246 1.00 89.31 88 ALA A O 1
ATOM 673 N N . ALA A 1 89 ? -25.294 0.484 37.116 1.00 89.50 89 ALA A N 1
ATOM 674 C CA . ALA A 1 89 ? -25.872 0.838 35.824 1.00 89.50 89 ALA A CA 1
ATOM 675 C C . ALA A 1 89 ? -24.956 1.786 35.034 1.00 89.50 89 ALA A C 1
ATOM 677 O O . ALA A 1 89 ? -24.706 1.545 33.855 1.00 89.50 89 ALA A O 1
ATOM 678 N N . LEU A 1 90 ? -24.417 2.819 35.685 1.00 92.12 90 LEU A N 1
ATOM 679 C CA . LEU A 1 90 ? -23.524 3.796 35.064 1.00 92.12 90 LEU A CA 1
ATOM 680 C C . LEU A 1 90 ? -22.239 3.138 34.547 1.00 92.12 90 LEU A C 1
ATOM 682 O O . LEU A 1 90 ? -21.915 3.301 33.374 1.00 92.12 90 LEU A O 1
ATOM 686 N N . ALA A 1 91 ? -21.593 2.289 35.353 1.00 90.69 91 ALA A N 1
ATOM 687 C CA . ALA A 1 91 ? -20.408 1.538 34.930 1.00 90.69 91 ALA A CA 1
ATOM 688 C C . ALA A 1 91 ? -20.672 0.675 33.680 1.00 90.69 91 ALA A C 1
ATOM 690 O O . ALA A 1 91 ? -19.829 0.566 32.792 1.00 90.69 91 ALA A O 1
ATOM 691 N N . ARG A 1 92 ? -21.864 0.075 33.564 1.00 88.62 92 ARG A N 1
ATOM 692 C CA . ARG A 1 92 ? -22.254 -0.687 32.366 1.00 88.62 92 ARG A CA 1
ATOM 693 C C . ARG A 1 92 ? -22.420 0.195 31.135 1.00 88.62 92 ARG A C 1
ATOM 695 O O . ARG A 1 92 ? -21.996 -0.210 30.056 1.00 88.62 92 ARG A O 1
ATOM 702 N N . TYR A 1 93 ? -23.038 1.366 31.276 1.00 91.88 93 TYR A N 1
ATOM 703 C CA . TYR A 1 93 ? -23.153 2.310 30.163 1.00 91.88 93 TYR A CA 1
ATOM 704 C C . TYR A 1 93 ? -21.783 2.813 29.710 1.00 91.88 93 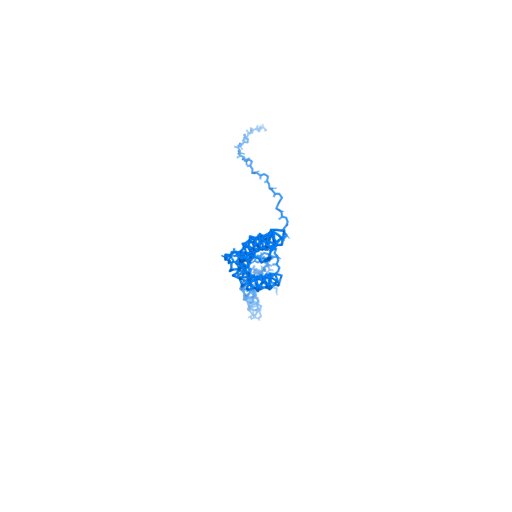TYR A C 1
ATOM 706 O O . TYR A 1 93 ? -21.542 2.876 28.509 1.00 91.88 93 TYR A O 1
ATOM 714 N N . GLU A 1 94 ? -20.862 3.075 30.638 1.00 94.31 94 GLU A N 1
ATOM 715 C CA . GLU A 1 94 ? -19.482 3.438 30.301 1.00 94.31 94 GLU A CA 1
ATOM 716 C C . GLU A 1 94 ? -18.777 2.339 29.498 1.00 94.31 94 GLU A C 1
ATOM 718 O O . GLU A 1 94 ? -18.131 2.632 28.495 1.00 94.31 94 GLU A O 1
ATOM 723 N N . TRP A 1 95 ? -18.915 1.069 29.895 1.00 94.62 95 TRP A N 1
ATOM 724 C CA . TRP A 1 95 ? -18.329 -0.046 29.143 1.00 94.62 95 TRP A CA 1
ATOM 725 C C . TRP A 1 95 ? -18.963 -0.240 27.766 1.00 94.62 95 TRP A C 1
ATOM 727 O O . TRP A 1 95 ? -18.240 -0.528 26.816 1.00 94.62 95 TRP A O 1
ATOM 737 N N . LYS A 1 96 ? -20.278 -0.037 27.629 1.00 94.38 96 LYS A N 1
ATOM 738 C CA . LYS A 1 96 ? -20.950 -0.055 26.320 1.00 94.38 96 LYS A CA 1
ATOM 739 C C . LYS A 1 96 ? -20.469 1.074 25.412 1.00 94.38 96 LYS A C 1
ATOM 741 O O . LYS A 1 96 ? -20.122 0.811 24.271 1.00 94.38 96 LYS A O 1
ATOM 746 N N . ALA A 1 97 ? -20.367 2.295 25.932 1.00 95.00 97 ALA A N 1
ATOM 747 C CA . ALA A 1 97 ? -19.854 3.428 25.167 1.00 95.00 97 ALA A CA 1
ATOM 748 C C . ALA A 1 97 ? -18.392 3.211 24.737 1.00 95.00 97 ALA A C 1
ATOM 750 O O . ALA A 1 97 ? -18.021 3.523 23.609 1.00 95.00 97 ALA A O 1
ATOM 751 N N . LYS A 1 98 ? -17.558 2.630 25.614 1.00 95.94 98 LYS A N 1
ATOM 752 C CA . LYS A 1 98 ? -16.185 2.231 25.263 1.00 95.94 98 LYS A CA 1
ATOM 753 C C . LYS A 1 98 ? -16.156 1.168 24.168 1.00 95.94 98 LYS A C 1
ATOM 755 O O . LYS A 1 98 ? -15.331 1.278 23.271 1.00 95.94 98 LYS A O 1
ATOM 760 N N . LEU A 1 99 ? -17.029 0.162 24.247 1.00 96.19 99 LEU A N 1
ATOM 761 C CA . LEU A 1 99 ? -17.149 -0.878 23.225 1.00 96.19 99 LEU A CA 1
ATOM 762 C C . LEU A 1 99 ? -17.487 -0.259 21.864 1.00 96.19 99 LEU A C 1
ATOM 764 O O . LEU A 1 99 ? -16.723 -0.440 20.927 1.00 96.19 99 LEU A O 1
ATOM 768 N N . GLU A 1 100 ? -18.553 0.538 21.788 1.00 95.81 100 GLU A N 1
ATOM 769 C CA . GLU A 1 100 ? -18.974 1.216 20.553 1.00 95.81 100 GLU A CA 1
ATOM 770 C C . GLU A 1 100 ? -17.860 2.115 19.988 1.00 95.81 100 GLU A C 1
ATOM 772 O O . GLU A 1 100 ? -17.573 2.091 18.792 1.00 95.81 100 GLU A O 1
ATOM 777 N N . GLY A 1 101 ? -17.168 2.870 20.849 1.00 96.94 101 GLY A N 1
ATOM 778 C CA . GLY A 1 101 ? -16.034 3.699 20.434 1.00 96.94 101 GLY A CA 1
ATOM 779 C C . GLY A 1 101 ? -14.863 2.887 19.870 1.00 96.94 101 GLY A C 1
ATOM 780 O O . GLY A 1 101 ? -14.254 3.294 18.880 1.00 96.94 101 GLY A O 1
ATOM 781 N N . LEU A 1 102 ? -14.559 1.731 20.467 1.00 97.25 102 LEU A N 1
ATOM 782 C CA . LEU A 1 102 ? -13.520 0.823 19.979 1.00 97.25 102 LEU A CA 1
ATOM 783 C C . LEU A 1 102 ? -13.918 0.148 18.661 1.00 97.25 102 LEU A C 1
ATOM 785 O O . LEU A 1 102 ? -13.062 0.005 17.794 1.00 97.25 102 LEU A O 1
ATOM 789 N N . GLU A 1 103 ? -15.189 -0.222 18.477 1.00 97.00 103 GLU A N 1
ATOM 790 C CA . GLU A 1 103 ? -15.695 -0.774 17.210 1.00 97.00 103 GLU A CA 1
ATOM 791 C C . GLU A 1 103 ? -15.510 0.225 16.065 1.00 97.00 103 GLU A C 1
ATOM 793 O O . GLU A 1 103 ? -14.968 -0.129 15.018 1.00 97.00 103 GLU A O 1
ATOM 798 N N . VAL A 1 104 ? -15.880 1.490 16.289 1.00 97.88 104 VAL A N 1
ATOM 799 C CA . VAL A 1 104 ? -15.693 2.563 15.301 1.00 97.88 104 VAL A CA 1
ATOM 800 C C . VAL A 1 104 ? -14.209 2.801 15.017 1.00 97.88 104 VAL A C 1
ATOM 802 O O . VAL A 1 104 ? -13.819 2.898 13.855 1.00 97.88 104 VAL A O 1
ATOM 805 N N . ALA A 1 105 ? -13.366 2.863 16.053 1.00 96.94 105 ALA A N 1
ATOM 806 C CA . ALA A 1 105 ? -11.929 3.072 15.883 1.00 96.94 105 ALA A CA 1
ATOM 807 C C . ALA A 1 105 ? -11.258 1.925 15.107 1.00 96.94 105 ALA A C 1
ATOM 809 O O . ALA A 1 105 ? -10.417 2.173 14.243 1.00 96.94 105 ALA A O 1
ATOM 810 N N . ILE A 1 106 ? -11.642 0.675 15.382 1.00 97.75 106 ILE A N 1
ATOM 811 C CA . ILE A 1 106 ? -11.149 -0.499 14.654 1.00 97.75 106 ILE A CA 1
ATOM 812 C C . ILE A 1 106 ? -11.607 -0.459 13.201 1.00 97.75 106 ILE A C 1
ATOM 814 O O . ILE A 1 106 ? -10.768 -0.619 12.321 1.00 97.75 106 ILE A O 1
ATOM 818 N N . ALA A 1 107 ? -12.893 -0.208 12.943 1.00 97.31 107 ALA A N 1
ATOM 819 C CA . ALA A 1 107 ? -13.419 -0.132 11.582 1.00 97.31 107 ALA A CA 1
ATOM 820 C C . ALA A 1 107 ? -12.696 0.948 10.762 1.00 97.31 107 ALA A C 1
ATOM 822 O O . ALA A 1 107 ? -12.230 0.675 9.658 1.00 97.31 107 ALA A O 1
ATOM 823 N N . TRP A 1 108 ? -12.508 2.136 11.341 1.00 97.81 108 TRP A N 1
ATOM 824 C CA . TRP A 1 108 ? -11.743 3.213 10.713 1.00 97.81 108 TRP A CA 1
ATOM 825 C C . TRP A 1 108 ? -10.280 2.816 10.462 1.00 97.81 108 TRP A C 1
ATOM 827 O O . TRP A 1 108 ? -9.756 3.035 9.375 1.00 97.81 108 TRP A O 1
ATOM 837 N N . THR A 1 109 ? -9.620 2.168 11.429 1.00 97.25 109 THR A N 1
ATOM 838 C CA . THR A 1 109 ? -8.231 1.699 11.262 1.00 97.25 109 THR A CA 1
ATOM 839 C C . THR A 1 109 ? -8.128 0.660 10.142 1.00 97.25 109 THR A C 1
ATOM 841 O O . THR A 1 109 ? -7.193 0.698 9.348 1.00 97.25 109 THR A O 1
ATOM 844 N N . GLN A 1 110 ? -9.092 -0.259 10.043 1.00 97.69 110 GLN A N 1
ATOM 845 C CA . GLN A 1 110 ? -9.144 -1.259 8.974 1.00 97.69 110 GLN A CA 1
ATOM 846 C C . GLN A 1 110 ? -9.355 -0.622 7.601 1.00 97.69 110 GLN A C 1
ATOM 848 O O . GLN A 1 110 ? -8.721 -1.055 6.640 1.00 97.69 110 GLN A O 1
ATOM 853 N N . GLU A 1 111 ? -10.210 0.394 7.504 1.00 98.00 111 GLU A N 1
ATOM 854 C CA . GLU A 1 111 ? -10.417 1.162 6.274 1.00 98.00 111 GLU A CA 1
ATOM 855 C C . GLU A 1 111 ? -9.126 1.867 5.844 1.00 98.00 111 GLU A C 1
ATOM 857 O O . GLU A 1 111 ? -8.716 1.744 4.693 1.00 98.00 111 GLU A O 1
ATOM 862 N N . GLN A 1 112 ? -8.422 2.508 6.781 1.00 97.56 112 GLN A N 1
ATOM 863 C CA . GLN A 1 112 ? -7.136 3.150 6.499 1.00 97.56 112 GLN A CA 1
ATOM 864 C C . GLN A 1 112 ? -6.060 2.156 6.049 1.00 97.56 112 GLN A C 1
ATOM 866 O O . GLN A 1 112 ? -5.289 2.463 5.143 1.00 97.56 112 GLN A O 1
ATOM 871 N N . ILE A 1 113 ? -6.020 0.952 6.631 1.00 97.50 113 ILE A N 1
ATOM 872 C CA . ILE A 1 113 ? -5.117 -0.116 6.175 1.00 97.50 113 ILE A CA 1
ATOM 873 C C . ILE A 1 113 ? -5.432 -0.511 4.729 1.00 97.50 113 ILE A C 1
ATOM 875 O O . ILE A 1 113 ? -4.506 -0.632 3.934 1.00 97.50 113 ILE A O 1
ATOM 879 N N . HIS A 1 114 ? -6.708 -0.699 4.379 1.00 97.00 114 HIS A N 1
ATOM 880 C CA . HIS A 1 114 ? -7.091 -1.053 3.007 1.00 97.00 114 HIS A CA 1
ATOM 881 C C . HIS A 1 114 ? -6.726 0.057 2.022 1.00 97.00 114 HIS A C 1
ATOM 883 O O . HIS A 1 114 ? -6.073 -0.212 1.022 1.00 97.00 114 HIS A O 1
ATOM 889 N N . GLU A 1 115 ? -7.060 1.308 2.338 1.00 97.00 115 GLU A N 1
ATOM 890 C CA . GLU A 1 115 ? -6.755 2.450 1.473 1.00 97.00 115 GLU A CA 1
ATOM 891 C C . GLU A 1 115 ? -5.245 2.581 1.214 1.00 97.00 115 GLU A C 1
ATOM 893 O O . GLU A 1 115 ? -4.807 2.825 0.090 1.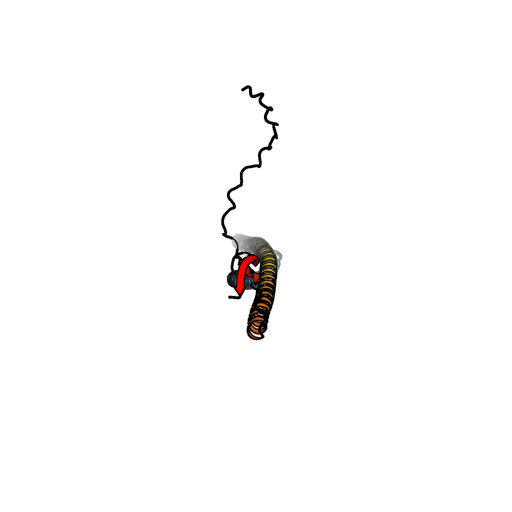00 97.00 115 GLU A O 1
ATOM 898 N N . LYS A 1 116 ? -4.428 2.400 2.257 1.00 96.00 116 LYS A N 1
ATOM 899 C CA . LYS A 1 116 ? -2.966 2.468 2.152 1.00 96.00 116 LYS A CA 1
ATOM 900 C C . LYS A 1 116 ? -2.380 1.262 1.415 1.00 96.00 116 LYS A C 1
ATOM 902 O O . LYS A 1 116 ? -1.402 1.431 0.692 1.00 96.00 116 LYS A O 1
ATOM 907 N N . ALA A 1 117 ? -2.978 0.078 1.549 1.00 95.94 117 ALA A N 1
ATOM 908 C CA . ALA A 1 117 ? -2.588 -1.105 0.784 1.00 95.94 117 ALA A CA 1
ATOM 909 C C . ALA A 1 117 ? -2.884 -0.922 -0.714 1.00 95.94 117 ALA A C 1
ATOM 911 O O . ALA A 1 117 ? -1.998 -1.141 -1.533 1.00 95.94 117 ALA A O 1
ATOM 912 N N . ASP A 1 118 ? -4.061 -0.399 -1.067 1.00 97.00 118 ASP A N 1
ATOM 913 C CA . ASP A 1 118 ? -4.405 -0.076 -2.458 1.00 97.00 118 ASP A CA 1
ATOM 914 C C . ASP A 1 118 ? -3.451 0.986 -3.041 1.00 97.00 118 ASP A C 1
ATOM 916 O O . ASP A 1 118 ? -3.026 0.909 -4.199 1.00 97.00 118 ASP A O 1
ATOM 920 N N . GLN A 1 119 ? -3.074 1.984 -2.230 1.00 95.25 119 GLN A N 1
ATOM 921 C CA . GLN A 1 119 ? -2.069 2.984 -2.604 1.00 95.25 119 GLN A CA 1
ATOM 922 C C . GLN A 1 119 ? -0.702 2.338 -2.861 1.00 95.25 119 GLN A C 1
ATOM 924 O O . GLN A 1 119 ? -0.059 2.686 -3.855 1.00 95.25 119 GLN A O 1
ATOM 929 N N . LEU A 1 120 ? -0.279 1.389 -2.022 1.00 95.25 120 LEU A N 1
ATOM 930 C CA . LEU A 1 120 ? 0.971 0.652 -2.195 1.00 95.25 120 LEU A CA 1
ATOM 931 C C . LEU A 1 120 ? 0.958 -0.179 -3.485 1.00 95.25 120 LEU A C 1
ATOM 933 O O . LEU A 1 120 ? 1.871 -0.033 -4.294 1.00 95.25 120 LEU A O 1
ATOM 937 N N . ASP A 1 121 ? -0.105 -0.942 -3.739 1.00 95.06 121 ASP A N 1
ATOM 938 C CA . ASP A 1 121 ? -0.262 -1.742 -4.962 1.00 95.06 121 ASP A CA 1
ATOM 939 C C . ASP A 1 121 ? -0.192 -0.864 -6.225 1.00 95.06 121 ASP A C 1
ATOM 941 O O . ASP A 1 121 ? 0.478 -1.190 -7.213 1.00 95.06 121 ASP A O 1
ATOM 945 N N . SER A 1 122 ? -0.850 0.301 -6.193 1.00 93.75 122 SER A N 1
ATOM 946 C CA . SER A 1 122 ? -0.800 1.264 -7.298 1.00 93.75 122 SER A CA 1
ATOM 947 C C . SER A 1 122 ? 0.613 1.816 -7.521 1.00 93.75 122 SER A C 1
ATOM 949 O O . SER A 1 122 ? 1.047 2.024 -8.660 1.00 93.75 122 SER A O 1
ATOM 951 N N . LEU A 1 123 ? 1.361 2.018 -6.437 1.00 94.50 123 LEU A N 1
ATOM 952 C CA . LEU A 1 123 ? 2.714 2.539 -6.483 1.00 94.50 123 LEU A CA 1
ATOM 953 C C . LEU A 1 123 ? 3.701 1.480 -6.991 1.00 94.50 123 LEU A C 1
ATOM 955 O O . LEU A 1 123 ? 4.536 1.786 -7.837 1.00 94.50 123 LEU A O 1
ATOM 959 N N . GLU A 1 124 ? 3.554 0.221 -6.591 1.00 93.06 124 GLU A N 1
ATOM 960 C CA . GLU A 1 124 ? 4.348 -0.889 -7.128 1.00 93.06 124 GLU A CA 1
ATOM 961 C C . GLU A 1 124 ? 4.130 -1.070 -8.633 1.00 93.06 124 GLU A C 1
ATOM 963 O O . GLU A 1 124 ? 5.082 -1.266 -9.394 1.00 93.06 124 GLU A O 1
ATOM 968 N N . ALA A 1 125 ? 2.887 -0.919 -9.100 1.00 93.25 125 ALA A N 1
ATOM 969 C CA . ALA A 1 125 ? 2.581 -0.956 -10.525 1.00 93.25 125 ALA A CA 1
ATOM 970 C C . ALA A 1 125 ? 3.253 0.193 -11.299 1.00 93.25 125 ALA A C 1
ATOM 972 O O . ALA A 1 125 ? 3.770 -0.021 -12.403 1.00 93.25 125 ALA A O 1
ATOM 973 N N . THR A 1 126 ? 3.272 1.406 -10.734 1.00 91.75 126 THR A N 1
ATOM 974 C CA . THR A 1 126 ? 3.944 2.555 -11.369 1.00 91.75 126 THR A CA 1
ATOM 975 C C . THR A 1 126 ? 5.463 2.403 -11.361 1.00 91.75 126 THR A C 1
ATOM 977 O O . THR A 1 126 ? 6.093 2.675 -12.385 1.00 91.75 126 THR A O 1
ATOM 980 N N . LEU A 1 127 ? 6.041 1.882 -10.278 1.00 92.00 127 LEU A N 1
ATOM 981 C CA . LEU A 1 127 ? 7.467 1.585 -10.163 1.00 92.00 127 LEU A CA 1
ATOM 982 C C . LEU A 1 127 ? 7.899 0.536 -11.194 1.00 92.00 127 LEU A C 1
ATOM 984 O O . LEU A 1 127 ? 8.800 0.798 -11.989 1.00 92.00 127 LEU A O 1
ATOM 988 N N . ALA A 1 128 ? 7.183 -0.586 -11.298 1.00 90.94 128 ALA A N 1
ATOM 989 C CA . ALA A 1 128 ? 7.465 -1.611 -12.304 1.00 90.94 128 ALA A CA 1
ATOM 990 C C . ALA A 1 128 ? 7.352 -1.072 -13.745 1.00 90.94 128 ALA A C 1
ATOM 992 O O . ALA A 1 128 ? 8.064 -1.508 -14.652 1.00 90.94 128 ALA A O 1
ATOM 993 N N . ALA A 1 129 ? 6.444 -0.124 -13.997 1.00 90.38 129 ALA A N 1
ATOM 994 C CA . ALA A 1 129 ? 6.339 0.536 -15.297 1.00 90.38 129 ALA A CA 1
ATOM 995 C C . ALA A 1 129 ? 7.501 1.511 -15.562 1.00 90.38 129 ALA A C 1
ATOM 997 O O . ALA A 1 129 ? 7.923 1.645 -16.713 1.00 90.38 129 ALA A O 1
ATOM 998 N N . ALA A 1 130 ? 8.005 2.191 -14.532 1.00 88.94 130 ALA A N 1
ATOM 999 C CA . ALA A 1 130 ? 9.160 3.078 -14.628 1.00 88.94 130 ALA A CA 1
ATOM 1000 C C . ALA A 1 130 ? 10.458 2.288 -14.872 1.00 88.94 130 ALA A C 1
ATOM 1002 O O . ALA A 1 130 ? 11.222 2.638 -15.770 1.00 88.94 130 ALA A O 1
ATOM 1003 N N . GLU A 1 131 ? 10.662 1.174 -14.167 1.00 89.19 131 GLU A N 1
ATOM 1004 C CA . GLU A 1 131 ? 11.817 0.285 -14.360 1.00 89.19 131 GLU A CA 1
ATOM 1005 C C . GLU A 1 131 ? 11.871 -0.284 -15.781 1.00 89.19 131 GLU A C 1
ATOM 1007 O O . GLU A 1 131 ? 12.903 -0.202 -16.447 1.00 89.19 131 GLU A O 1
ATOM 1012 N N . ARG A 1 132 ? 10.739 -0.777 -16.306 1.00 89.94 132 ARG A N 1
ATOM 1013 C CA . ARG A 1 132 ? 10.668 -1.260 -17.697 1.00 89.94 132 ARG A CA 1
ATOM 1014 C C . ARG A 1 132 ? 11.014 -0.167 -18.706 1.00 89.94 132 ARG A C 1
ATOM 1016 O O . ARG A 1 132 ? 11.711 -0.440 -19.680 1.00 89.94 132 ARG A O 1
ATOM 1023 N N . ARG A 1 133 ? 10.543 1.067 -18.488 1.00 88.00 133 ARG A N 1
ATOM 1024 C CA . ARG A 1 133 ? 10.887 2.218 -19.343 1.00 88.00 133 ARG A CA 1
ATOM 1025 C C . ARG A 1 133 ? 12.382 2.530 -19.288 1.00 88.00 133 ARG A C 1
ATOM 1027 O O . ARG A 1 133 ? 12.997 2.780 -20.327 1.00 88.00 133 ARG A O 1
ATOM 1034 N N . GLN A 1 134 ? 12.978 2.479 -18.099 1.00 86.81 134 GLN A N 1
ATOM 1035 C CA . GLN A 1 134 ? 14.411 2.693 -17.921 1.00 86.81 134 GLN A CA 1
ATOM 1036 C C . GLN A 1 134 ? 15.232 1.616 -18.641 1.00 86.81 134 GLN A C 1
ATOM 1038 O O . GLN A 1 134 ? 16.172 1.950 -19.363 1.00 86.81 134 GLN A O 1
ATOM 1043 N N . GLU A 1 135 ? 14.857 0.345 -18.498 1.00 89.19 135 GLU A N 1
ATOM 1044 C CA . GLU A 1 135 ? 15.526 -0.774 -19.164 1.00 89.19 135 GLU A CA 1
ATOM 1045 C C . GLU A 1 135 ? 15.434 -0.660 -20.690 1.00 89.19 135 GLU A C 1
ATOM 1047 O O . GLU A 1 135 ? 16.448 -0.760 -21.380 1.00 89.19 135 GLU A O 1
ATOM 1052 N N . GLN A 1 136 ? 14.248 -0.362 -21.227 1.00 88.12 136 GLN A N 1
ATOM 1053 C CA . GLN A 1 136 ? 14.060 -0.127 -22.663 1.00 88.12 136 GLN A CA 1
ATOM 1054 C C . GLN A 1 136 ? 14.939 1.017 -23.176 1.00 88.12 136 GLN A C 1
ATOM 1056 O O . GLN A 1 136 ? 15.561 0.904 -24.233 1.00 88.12 136 GLN A O 1
ATOM 1061 N N . THR A 1 137 ? 15.038 2.105 -22.411 1.00 86.62 137 THR A N 1
ATOM 1062 C CA . THR A 1 137 ? 15.894 3.245 -22.761 1.00 86.62 137 THR A CA 1
ATOM 1063 C C . THR A 1 137 ? 17.371 2.851 -22.754 1.00 86.62 137 THR A C 1
ATOM 1065 O O . THR A 1 137 ? 18.129 3.278 -23.625 1.00 86.62 137 THR A O 1
ATOM 1068 N N . LEU A 1 138 ? 17.799 2.021 -21.801 1.00 87.94 138 LEU A N 1
ATOM 1069 C CA . LEU A 1 138 ? 19.173 1.529 -21.721 1.00 87.94 138 LEU A CA 1
ATOM 1070 C C . LEU A 1 138 ? 19.511 0.616 -22.906 1.00 87.94 138 LEU A C 1
ATOM 1072 O O . LEU A 1 138 ? 20.519 0.843 -23.573 1.00 87.94 138 LEU A O 1
ATOM 1076 N N . GLN A 1 139 ? 18.626 -0.320 -23.249 1.00 89.06 139 GLN A N 1
ATOM 1077 C CA . GLN A 1 139 ? 18.777 -1.171 -24.434 1.00 89.06 139 GLN A CA 1
ATOM 1078 C C . GLN A 1 139 ? 18.834 -0.345 -25.727 1.00 89.06 139 GLN A C 1
ATOM 1080 O O . GLN A 1 139 ? 19.664 -0.600 -26.602 1.00 89.06 139 GLN A O 1
ATOM 1085 N N . ALA A 1 140 ? 17.995 0.689 -25.848 1.00 86.94 140 ALA A N 1
ATOM 1086 C CA . ALA A 1 140 ? 18.041 1.605 -26.984 1.00 86.94 140 ALA A CA 1
ATOM 1087 C C . ALA A 1 140 ? 19.384 2.355 -27.058 1.00 86.94 140 ALA A C 1
ATOM 1089 O O . ALA A 1 140 ? 19.935 2.517 -28.150 1.00 86.94 140 ALA A O 1
ATOM 1090 N N . ARG A 1 141 ? 19.948 2.776 -25.914 1.00 87.69 141 ARG A N 1
ATOM 1091 C CA . ARG A 1 141 ? 21.263 3.448 -25.851 1.00 87.69 141 ARG A CA 1
ATOM 1092 C C . ARG A 1 141 ? 22.380 2.530 -26.322 1.00 87.69 141 ARG A C 1
ATOM 1094 O O . ARG A 1 141 ? 23.210 2.958 -27.120 1.00 87.69 141 ARG A O 1
ATOM 1101 N N . GLU A 1 142 ? 22.383 1.284 -25.864 1.00 90.88 142 GLU A N 1
ATOM 1102 C CA . GLU A 1 142 ? 23.355 0.272 -26.287 1.00 90.88 142 GLU A CA 1
ATOM 1103 C C . GLU A 1 142 ? 23.243 -0.019 -27.789 1.00 90.88 142 GLU A C 1
ATOM 1105 O O . GLU A 1 142 ? 24.247 -0.023 -28.500 1.00 90.88 142 GLU A O 1
ATOM 1110 N N . GLY A 1 143 ? 22.019 -0.173 -28.305 1.00 89.81 143 GLY A N 1
ATOM 1111 C CA . GLY A 1 143 ? 21.779 -0.365 -29.736 1.00 89.81 143 GLY A CA 1
ATOM 1112 C C . GLY A 1 143 ? 22.294 0.799 -30.586 1.00 89.81 143 GLY A C 1
ATOM 1113 O O . GLY A 1 143 ? 22.975 0.583 -31.590 1.00 89.81 143 GLY A O 1
ATOM 1114 N N . VAL A 1 144 ? 22.030 2.040 -30.165 1.00 90.56 144 VAL A N 1
ATOM 1115 C CA . VAL A 1 144 ? 22.553 3.247 -30.826 1.00 90.56 144 VAL A CA 1
ATOM 1116 C C . VAL A 1 144 ? 24.082 3.297 -30.777 1.00 90.56 144 VAL A C 1
ATOM 1118 O O . VAL A 1 144 ? 24.711 3.623 -31.785 1.00 90.56 144 VAL A O 1
ATOM 1121 N N . ALA A 1 145 ? 24.693 2.935 -29.646 1.00 90.00 145 ALA A N 1
ATOM 1122 C CA . ALA A 1 145 ? 26.146 2.880 -29.514 1.00 90.00 145 ALA A CA 1
ATOM 1123 C C . ALA A 1 145 ? 26.767 1.872 -30.498 1.00 90.00 145 ALA A C 1
ATOM 1125 O O . ALA A 1 145 ? 27.689 2.236 -31.228 1.00 90.00 145 ALA A O 1
ATOM 1126 N N . HIS A 1 146 ? 26.210 0.660 -30.601 1.00 93.38 146 HIS A N 1
ATOM 1127 C CA . HIS A 1 146 ? 26.665 -0.348 -31.566 1.00 93.38 146 HIS A CA 1
ATOM 1128 C C . HIS A 1 146 ? 26.523 0.116 -33.024 1.00 93.38 146 HIS A C 1
ATOM 1130 O O . HIS A 1 146 ? 27.425 -0.102 -33.834 1.00 93.38 146 HIS A O 1
ATOM 1136 N N . LEU A 1 147 ? 25.414 0.778 -33.379 1.00 90.25 147 LEU A N 1
ATOM 1137 C CA . LEU A 1 147 ? 25.231 1.326 -34.729 1.00 90.25 147 LEU A CA 1
ATOM 1138 C C . LEU A 1 147 ? 26.292 2.384 -35.054 1.00 90.25 147 LEU A C 1
ATOM 1140 O O . LEU A 1 147 ? 26.880 2.362 -36.138 1.00 90.25 147 LEU A O 1
ATOM 1144 N N . ASN A 1 148 ? 26.565 3.288 -34.114 1.00 90.75 148 ASN A N 1
ATOM 1145 C CA . ASN A 1 148 ? 27.577 4.325 -34.290 1.00 90.75 148 ASN A CA 1
ATOM 1146 C C . ASN A 1 148 ? 28.998 3.744 -34.368 1.00 90.75 148 ASN A C 1
ATOM 1148 O O . ASN A 1 148 ? 29.804 4.228 -35.165 1.00 90.75 148 ASN A O 1
ATOM 1152 N N . GLU A 1 149 ? 29.299 2.685 -33.613 1.00 93.69 149 GLU A N 1
ATOM 1153 C CA . GLU A 1 149 ? 30.568 1.956 -33.711 1.00 93.69 149 GLU A CA 1
ATOM 1154 C C . GLU A 1 149 ? 30.736 1.300 -35.092 1.00 93.69 149 GLU A C 1
ATOM 1156 O O . GLU A 1 149 ? 31.769 1.477 -35.739 1.00 93.69 149 GLU A O 1
ATOM 1161 N N . ALA A 1 150 ? 29.695 0.640 -35.610 1.00 91.94 150 ALA A N 1
ATOM 1162 C CA . ALA A 1 150 ? 29.712 0.064 -36.955 1.00 91.94 150 ALA A CA 1
ATOM 1163 C C . ALA A 1 150 ? 29.923 1.134 -38.044 1.00 91.94 150 ALA A C 1
ATOM 1165 O O . ALA A 1 150 ? 30.676 0.926 -38.997 1.00 91.94 150 ALA A O 1
ATOM 1166 N N . ILE A 1 151 ? 29.307 2.311 -37.897 1.00 88.88 151 ILE A N 1
ATOM 1167 C CA . ILE A 1 151 ? 29.529 3.448 -38.802 1.00 88.88 151 ILE A CA 1
ATOM 1168 C C . ILE A 1 151 ? 30.974 3.950 -38.722 1.00 88.88 151 ILE A C 1
ATOM 1170 O O . ILE A 1 151 ? 31.569 4.259 -39.757 1.00 88.88 151 ILE A O 1
ATOM 1174 N N . ALA A 1 152 ? 31.549 4.046 -37.521 1.00 88.94 152 ALA A N 1
ATOM 1175 C CA . ALA A 1 152 ? 32.941 4.447 -37.337 1.00 88.94 152 ALA A CA 1
ATOM 1176 C C . ALA A 1 152 ? 33.907 3.449 -37.995 1.00 88.94 152 ALA A C 1
ATOM 1178 O O . ALA A 1 152 ? 34.859 3.858 -38.664 1.00 88.94 152 ALA A O 1
ATOM 1179 N N . GLU A 1 153 ? 33.613 2.156 -37.890 1.00 92.44 153 GLU A N 1
ATOM 1180 C CA . GLU A 1 153 ? 34.367 1.097 -38.552 1.00 92.44 153 GLU A CA 1
ATOM 1181 C C . GLU A 1 153 ? 34.276 1.195 -40.085 1.00 92.44 153 GLU A C 1
ATOM 1183 O O . GLU A 1 153 ? 35.300 1.150 -40.767 1.00 92.44 153 GLU A O 1
ATOM 1188 N N . ILE A 1 154 ? 33.086 1.448 -40.643 1.00 87.81 154 ILE A N 1
ATOM 1189 C CA . ILE A 1 154 ? 32.922 1.706 -42.085 1.00 87.81 154 ILE A CA 1
ATOM 1190 C C . ILE A 1 154 ? 33.743 2.932 -42.514 1.00 87.81 154 ILE A C 1
ATOM 1192 O O . ILE A 1 154 ? 34.432 2.883 -43.535 1.00 87.81 154 ILE A O 1
ATOM 1196 N N . LYS A 1 155 ? 33.723 4.027 -41.736 1.00 86.19 155 LYS A N 1
ATOM 1197 C CA . LYS A 1 155 ? 34.556 5.215 -42.012 1.00 86.19 155 LYS A CA 1
ATOM 1198 C C . LYS A 1 155 ? 36.041 4.850 -42.052 1.00 86.19 155 LYS A C 1
ATOM 1200 O O . LYS A 1 155 ? 36.741 5.300 -42.958 1.00 86.19 155 LYS A O 1
ATOM 1205 N N . ARG A 1 156 ? 36.517 4.023 -41.115 1.00 88.00 156 ARG A N 1
ATOM 1206 C CA . ARG A 1 156 ? 37.910 3.552 -41.069 1.00 88.00 156 ARG A CA 1
ATOM 1207 C C . ARG A 1 156 ? 38.275 2.734 -42.308 1.00 88.00 156 ARG A C 1
ATOM 1209 O O . ARG A 1 156 ? 39.256 3.062 -42.971 1.00 88.00 156 ARG A O 1
ATOM 1216 N N . GLN A 1 157 ? 37.463 1.741 -42.666 1.00 86.00 157 GLN A N 1
ATOM 1217 C CA . GLN A 1 157 ? 37.687 0.902 -43.852 1.00 86.00 157 GLN A CA 1
ATOM 1218 C C . GLN A 1 157 ? 37.712 1.727 -45.145 1.00 86.00 157 GLN A C 1
ATOM 1220 O O . GLN A 1 157 ? 38.564 1.522 -46.008 1.00 86.00 157 GLN A O 1
ATOM 1225 N N . LEU A 1 158 ? 36.818 2.713 -45.266 1.00 83.38 158 LEU A N 1
ATOM 1226 C CA . LEU A 1 158 ? 36.790 3.641 -46.396 1.00 83.38 158 LEU A CA 1
ATOM 1227 C C . LEU A 1 158 ? 38.076 4.485 -46.502 1.00 83.38 158 LEU A C 1
ATOM 1229 O O . LEU A 1 158 ? 38.578 4.708 -47.606 1.00 83.38 158 LEU A O 1
ATOM 1233 N N . ILE A 1 159 ? 38.635 4.929 -45.371 1.00 82.81 159 ILE A N 1
ATOM 1234 C CA . ILE A 1 159 ? 39.924 5.640 -45.329 1.00 82.81 159 ILE A CA 1
ATOM 1235 C C . ILE A 1 159 ? 41.083 4.706 -45.723 1.00 82.81 159 ILE A C 1
ATOM 1237 O O . ILE A 1 159 ? 41.956 5.111 -46.493 1.00 82.81 159 ILE A O 1
ATOM 1241 N N . GLU A 1 160 ? 41.096 3.463 -45.235 1.00 84.38 160 GLU A N 1
ATOM 1242 C CA . GLU A 1 160 ? 42.124 2.465 -45.572 1.00 84.38 160 GLU A CA 1
ATOM 1243 C C . GLU A 1 160 ? 42.129 2.128 -47.071 1.00 84.38 160 GLU A C 1
ATOM 1245 O O . GLU A 1 160 ? 43.189 2.149 -47.701 1.00 84.38 160 GLU A O 1
ATOM 1250 N N . LEU A 1 161 ? 40.952 1.908 -47.672 1.00 79.56 161 LEU A N 1
ATOM 1251 C CA . LEU A 1 161 ? 40.805 1.666 -49.114 1.00 79.56 161 LEU A CA 1
ATOM 1252 C C . LEU A 1 161 ? 41.336 2.832 -49.953 1.00 79.56 161 LEU A C 1
ATOM 1254 O O . LEU A 1 161 ? 41.995 2.619 -50.974 1.00 79.56 161 LEU A O 1
ATOM 1258 N N . LYS A 1 162 ? 41.117 4.076 -49.509 1.00 74.12 162 LYS A N 1
ATOM 1259 C CA . LYS A 1 162 ? 41.748 5.237 -50.143 1.00 74.12 162 LYS A CA 1
ATOM 1260 C C . LYS A 1 162 ? 43.277 5.156 -50.074 1.00 74.12 162 LYS A C 1
ATOM 1262 O O . LYS A 1 162 ? 43.942 5.409 -51.078 1.00 74.12 162 LYS A O 1
ATOM 1267 N N . GLY A 1 163 ? 43.841 4.811 -48.914 1.00 75.38 163 GLY A N 1
ATOM 1268 C CA . GLY A 1 163 ? 45.290 4.671 -48.724 1.00 75.38 163 GLY A CA 1
ATOM 1269 C C . GLY A 1 163 ? 45.942 3.633 -49.649 1.00 75.38 163 GLY A C 1
ATOM 1270 O O . GLY A 1 163 ? 47.113 3.771 -49.993 1.00 75.38 163 GLY A O 1
ATOM 1271 N N . GLN A 1 164 ? 45.175 2.642 -50.111 1.00 79.88 164 GLN A N 1
ATOM 1272 C CA . GLN A 1 164 ? 45.615 1.595 -51.043 1.00 79.88 164 GLN A CA 1
ATOM 1273 C C . GLN A 1 164 ? 45.565 2.008 -52.530 1.00 79.88 164 GLN A C 1
ATOM 1275 O O . GLN A 1 164 ? 45.892 1.201 -53.398 1.00 79.88 164 GLN A O 1
ATOM 1280 N N . GLY A 1 165 ? 45.200 3.258 -52.847 1.00 66.88 165 GLY A N 1
ATOM 1281 C CA . GLY A 1 165 ? 45.247 3.800 -54.213 1.00 66.88 165 GLY A CA 1
ATOM 1282 C C . GLY A 1 165 ? 43.913 3.798 -54.968 1.00 66.88 165 GLY A C 1
ATOM 1283 O O . GLY A 1 165 ? 43.886 4.111 -56.160 1.00 66.88 165 GLY A O 1
ATOM 1284 N N . CYS A 1 166 ? 42.792 3.503 -54.302 1.00 62.53 166 CYS A N 1
ATOM 1285 C CA . CYS A 1 166 ? 41.452 3.672 -54.869 1.00 62.53 166 CYS A CA 1
ATOM 1286 C C . CYS A 1 166 ? 41.064 5.168 -54.902 1.00 62.53 166 CYS A C 1
ATOM 1288 O O . CYS A 1 166 ? 40.464 5.694 -53.971 1.00 62.53 166 CYS A O 1
ATOM 1290 N N . LEU A 1 167 ? 41.420 5.863 -55.988 1.00 56.22 167 LEU A N 1
ATOM 1291 C CA . LEU A 1 167 ? 41.331 7.328 -56.176 1.00 56.22 167 LEU A CA 1
ATOM 1292 C C . LEU A 1 167 ? 39.955 7.869 -56.622 1.00 56.22 167 LEU A C 1
ATOM 1294 O O . LEU A 1 167 ? 39.859 8.968 -57.172 1.00 56.22 167 LEU A O 1
ATOM 1298 N N . HIS A 1 168 ? 38.872 7.123 -56.424 1.00 60.41 168 HIS A N 1
ATOM 1299 C CA . HIS A 1 168 ? 37.540 7.615 -56.775 1.00 60.41 168 HIS A CA 1
ATOM 1300 C C . HIS A 1 168 ? 36.976 8.476 -55.631 1.00 60.41 168 HIS A C 1
ATOM 1302 O O . HIS A 1 168 ? 36.902 8.036 -54.486 1.00 60.41 168 HIS A O 1
ATOM 1308 N N . LEU A 1 169 ? 36.595 9.722 -55.940 1.00 53.84 169 LEU A N 1
ATOM 1309 C CA . LEU A 1 169 ? 35.942 10.645 -55.005 1.00 53.84 169 LEU A CA 1
ATOM 1310 C C . LEU A 1 169 ? 34.552 10.108 -54.638 1.00 53.84 169 LEU A C 1
ATOM 1312 O O . LEU A 1 169 ? 33.590 10.321 -55.377 1.00 53.84 169 LEU A O 1
ATOM 1316 N N . TYR A 1 170 ? 34.437 9.438 -53.494 1.00 62.94 170 TYR A N 1
ATOM 1317 C CA . TYR A 1 170 ? 33.151 9.007 -52.955 1.00 62.94 170 TYR A CA 1
ATOM 1318 C C . TYR A 1 170 ? 32.694 9.963 -51.849 1.00 62.94 170 TYR A C 1
ATOM 1320 O O . TYR A 1 170 ? 33.373 10.154 -50.837 1.00 62.94 170 TYR A O 1
ATOM 1328 N N . THR A 1 171 ? 31.517 10.558 -52.041 1.00 65.31 171 THR A N 1
ATOM 1329 C CA . THR A 1 171 ? 30.730 11.118 -50.938 1.00 65.31 171 THR A CA 1
ATOM 1330 C C . THR A 1 171 ? 29.787 10.016 -50.479 1.00 65.31 171 THR A C 1
ATOM 1332 O O . THR A 1 171 ? 28.912 9.607 -51.241 1.00 65.31 171 THR A O 1
ATOM 1335 N N . VAL A 1 172 ? 29.974 9.519 -49.259 1.00 73.50 172 VAL A N 1
ATOM 1336 C CA . VAL A 1 172 ? 29.112 8.489 -48.670 1.00 73.50 172 VAL A CA 1
ATOM 1337 C C . VAL A 1 172 ? 28.280 9.141 -47.576 1.00 73.50 172 VAL A C 1
ATOM 1339 O O . VAL A 1 172 ? 28.817 9.804 -46.691 1.00 73.50 172 VAL A O 1
ATOM 1342 N N . ASN A 1 173 ? 26.962 8.972 -47.629 1.00 76.94 173 ASN A N 1
ATOM 1343 C CA . ASN A 1 173 ? 26.089 9.412 -46.547 1.00 76.94 173 ASN A CA 1
ATOM 1344 C C . ASN A 1 173 ? 26.125 8.356 -45.443 1.00 76.94 173 ASN A C 1
ATOM 1346 O O . ASN A 1 173 ? 25.594 7.262 -45.615 1.00 76.94 173 ASN A O 1
ATOM 1350 N N . LEU A 1 174 ? 26.774 8.688 -44.331 1.00 79.12 174 LEU A N 1
ATOM 1351 C CA . LEU A 1 174 ? 26.846 7.852 -43.142 1.00 79.12 174 LEU A CA 1
ATOM 1352 C C . LEU A 1 174 ? 26.081 8.564 -42.023 1.00 79.12 174 LEU A C 1
ATOM 1354 O O . LEU A 1 174 ? 26.538 9.612 -41.561 1.00 79.12 174 LEU A O 1
ATOM 1358 N N . PRO A 1 175 ? 24.903 8.059 -41.625 1.00 83.00 175 PRO A N 1
ATOM 1359 C CA . PRO A 1 175 ? 24.120 8.684 -40.571 1.00 83.00 175 PRO A CA 1
ATOM 1360 C C . PRO A 1 175 ? 24.838 8.593 -39.221 1.00 83.00 175 PRO A C 1
ATOM 1362 O O . PRO A 1 175 ? 25.748 7.792 -39.040 1.00 83.00 175 PRO A O 1
ATOM 1365 N N . GLU A 1 176 ? 24.408 9.413 -38.275 1.00 84.19 176 GLU A N 1
ATOM 1366 C CA . GLU A 1 176 ? 24.731 9.302 -36.858 1.00 84.19 176 GLU A CA 1
ATOM 1367 C C . GLU A 1 176 ? 23.419 9.121 -36.096 1.00 84.19 176 GLU A C 1
ATOM 1369 O O . GLU A 1 176 ? 22.440 9.829 -36.354 1.00 84.19 176 GLU A O 1
ATOM 1374 N N . PHE A 1 177 ? 23.383 8.142 -35.199 1.00 86.31 177 PHE A N 1
ATOM 1375 C CA . PHE A 1 177 ? 22.202 7.833 -34.405 1.00 86.31 177 PHE A CA 1
ATOM 1376 C C . PHE A 1 177 ? 22.351 8.444 -33.011 1.00 86.31 177 PHE A C 1
ATOM 1378 O O . PHE A 1 177 ? 23.409 8.356 -32.391 1.00 86.31 177 PHE A O 1
ATOM 1385 N N . SER A 1 178 ? 21.289 9.049 -32.496 1.00 85.50 178 SER A N 1
ATOM 1386 C CA . SER A 1 178 ? 21.210 9.543 -31.119 1.00 85.50 178 SER A CA 1
ATOM 1387 C C . SER A 1 178 ? 19.843 9.219 -30.532 1.00 85.50 178 SER A C 1
ATOM 1389 O O . SER A 1 178 ? 18.909 8.937 -31.276 1.00 85.50 178 SER A O 1
ATOM 1391 N N . LEU A 1 179 ? 19.706 9.283 -29.211 1.00 83.00 179 LEU A N 1
ATOM 1392 C CA . LEU A 1 179 ? 18.393 9.250 -28.567 1.00 83.00 179 LEU A CA 1
ATOM 1393 C C . LEU A 1 179 ? 17.978 10.654 -28.150 1.00 83.00 179 LEU A C 1
ATOM 1395 O O . LEU A 1 179 ? 18.833 11.459 -27.776 1.00 83.00 179 LEU A O 1
ATOM 1399 N N . ASP A 1 180 ? 16.683 10.934 -28.211 1.00 80.94 180 ASP A N 1
ATOM 1400 C CA . ASP A 1 180 ? 16.111 12.142 -27.625 1.00 80.94 180 ASP A CA 1
ATOM 1401 C C . ASP A 1 180 ? 15.738 11.968 -26.147 1.00 80.94 180 ASP A C 1
ATOM 1403 O O . ASP A 1 180 ? 15.960 10.915 -25.544 1.00 80.94 180 ASP A O 1
ATOM 1407 N N . GLU A 1 181 ? 15.188 13.030 -25.554 1.00 71.12 181 GLU A N 1
ATOM 1408 C CA . GLU A 1 181 ? 14.745 13.057 -24.153 1.00 71.12 181 GLU A CA 1
ATOM 1409 C C . GLU A 1 181 ? 13.651 12.018 -23.855 1.00 71.12 181 GLU A C 1
ATOM 1411 O O . GLU A 1 181 ? 13.463 11.645 -22.703 1.00 71.12 181 GLU A O 1
ATOM 1416 N N . GLN A 1 182 ? 12.975 11.505 -24.886 1.00 71.69 182 GLN A N 1
ATOM 1417 C CA . GLN A 1 182 ? 11.909 10.506 -24.796 1.00 71.69 182 GLN A CA 1
ATOM 1418 C C . GLN A 1 182 ? 12.409 9.089 -25.128 1.00 71.69 182 GLN A C 1
ATOM 1420 O O . GLN A 1 182 ? 11.613 8.153 -25.204 1.00 71.69 182 GLN A O 1
ATOM 1425 N N . GLY A 1 183 ? 13.717 8.916 -25.346 1.00 70.44 183 GLY A N 1
ATOM 1426 C CA . GLY A 1 183 ? 14.317 7.630 -25.697 1.00 70.44 183 GLY A CA 1
ATOM 1427 C C . GLY A 1 183 ? 14.027 7.170 -27.130 1.00 70.44 183 GLY A C 1
ATOM 1428 O O . GLY A 1 183 ? 14.274 6.008 -27.450 1.00 70.44 183 GLY A O 1
ATOM 1429 N N . GLN A 1 184 ? 13.527 8.044 -28.007 1.00 79.62 184 GLN A N 1
ATOM 1430 C CA . GLN A 1 184 ? 13.310 7.721 -29.416 1.00 79.62 184 GLN A CA 1
ATOM 1431 C C . GLN A 1 184 ? 14.592 7.906 -30.228 1.00 79.62 184 GLN A C 1
ATOM 1433 O O . GLN A 1 184 ? 15.399 8.804 -29.980 1.00 79.62 184 GLN A O 1
ATOM 1438 N N . ILE A 1 185 ? 14.775 7.045 -31.234 1.00 81.94 185 ILE A N 1
ATOM 1439 C CA . ILE A 1 185 ? 15.937 7.098 -32.123 1.00 81.94 185 ILE A CA 1
ATOM 1440 C C . ILE A 1 185 ? 15.799 8.290 -33.069 1.00 81.94 185 ILE A C 1
ATOM 1442 O O . ILE A 1 185 ? 14.930 8.323 -33.940 1.00 81.94 185 ILE A O 1
ATOM 1446 N N . GLN A 1 186 ? 16.728 9.229 -32.951 1.00 84.81 186 GLN A N 1
ATOM 1447 C CA . GLN A 1 186 ? 16.951 10.292 -33.915 1.00 84.81 186 GLN A CA 1
ATOM 1448 C C . GLN A 1 186 ? 18.092 9.917 -34.856 1.00 84.81 186 GLN A C 1
ATOM 1450 O O . GLN A 1 186 ? 19.161 9.474 -34.435 1.00 84.81 186 GLN A O 1
ATOM 1455 N N . VAL A 1 187 ? 17.869 10.138 -36.150 1.00 84.50 187 VAL A N 1
ATOM 1456 C CA . VAL A 1 187 ? 18.863 9.897 -37.198 1.00 84.50 187 VAL A CA 1
ATOM 1457 C C . VAL A 1 187 ? 19.312 11.237 -37.757 1.00 84.50 187 VAL A C 1
ATOM 1459 O O . VAL A 1 187 ? 18.511 11.982 -38.322 1.00 84.50 187 VAL A O 1
ATOM 1462 N N . ARG A 1 188 ? 20.602 11.543 -37.633 1.00 82.06 188 ARG A N 1
ATOM 1463 C CA . ARG A 1 188 ? 21.210 12.732 -38.231 1.00 82.06 188 ARG A CA 1
ATOM 1464 C C . ARG A 1 188 ? 22.010 12.316 -39.462 1.00 82.06 188 ARG A C 1
ATOM 1466 O O . ARG A 1 188 ? 23.037 11.656 -39.320 1.00 82.06 188 ARG A O 1
ATOM 1473 N N . PRO A 1 189 ? 21.568 12.656 -40.684 1.00 77.19 189 PRO A N 1
ATOM 1474 C CA . PRO A 1 189 ? 22.337 12.334 -41.876 1.00 77.19 189 PRO A CA 1
ATOM 1475 C C . PRO A 1 189 ? 23.650 13.127 -41.873 1.00 77.19 189 PRO A C 1
ATOM 1477 O O . PRO A 1 189 ? 23.639 14.349 -41.733 1.00 77.19 189 PRO A O 1
ATOM 1480 N N . HIS A 1 190 ? 24.777 12.437 -42.050 1.00 75.50 190 HIS A N 1
ATOM 1481 C CA . HIS A 1 190 ? 26.091 13.061 -42.158 1.00 75.50 190 HIS A CA 1
ATOM 1482 C C . HIS A 1 190 ? 26.749 12.663 -43.481 1.00 75.50 190 HIS A C 1
ATOM 1484 O O . HIS A 1 190 ? 26.953 11.486 -43.779 1.00 75.50 190 HIS A O 1
ATOM 1490 N N . SER A 1 191 ? 27.085 13.648 -44.310 1.00 72.31 191 SER A N 1
ATOM 1491 C CA . SER A 1 191 ? 27.834 13.401 -45.541 1.00 72.31 191 SER A CA 1
ATOM 1492 C C . SER A 1 191 ? 29.316 13.259 -45.206 1.00 72.31 191 SER A C 1
ATOM 1494 O O . SER A 1 191 ? 29.969 14.235 -44.833 1.00 72.31 191 SER A O 1
ATOM 1496 N N . PHE A 1 192 ? 29.855 12.051 -45.341 1.00 67.88 192 PHE A N 1
ATOM 1497 C CA . PHE A 1 192 ? 31.271 11.767 -45.166 1.00 67.88 192 PHE A CA 1
ATOM 1498 C C . PHE A 1 192 ? 31.973 11.840 -46.524 1.00 67.88 192 PHE A C 1
ATOM 1500 O O . PHE A 1 192 ? 31.658 11.090 -47.451 1.00 67.88 192 PHE A O 1
ATOM 1507 N N . ARG A 1 193 ? 32.912 12.779 -46.659 1.00 66.31 193 ARG A N 1
ATOM 1508 C CA . ARG A 1 193 ? 33.670 12.981 -47.895 1.00 66.31 193 ARG A CA 1
ATOM 1509 C C . ARG A 1 193 ? 35.091 12.475 -47.716 1.00 66.31 193 ARG A C 1
ATOM 1511 O O . ARG A 1 193 ? 35.818 12.970 -46.860 1.00 66.31 193 ARG A O 1
ATOM 1518 N N . ILE A 1 194 ? 35.484 11.533 -48.563 1.00 61.12 194 ILE A N 1
ATOM 1519 C CA . ILE A 1 194 ? 36.850 11.027 -48.614 1.00 61.12 194 ILE A CA 1
ATOM 1520 C C . ILE A 1 194 ? 37.626 11.905 -49.615 1.00 61.12 194 ILE A C 1
ATOM 1522 O O . ILE A 1 194 ? 37.458 11.752 -50.825 1.00 61.12 194 ILE A O 1
ATOM 1526 N N . GLN A 1 195 ? 38.388 12.889 -49.118 1.00 60.31 195 GLN A N 1
ATOM 1527 C CA . GLN A 1 195 ? 39.360 13.679 -49.902 1.00 60.31 195 GLN A CA 1
ATOM 1528 C C . GLN A 1 195 ? 40.710 13.002 -49.856 1.00 60.31 195 GLN A C 1
ATOM 1530 O O . GLN A 1 195 ? 41.088 12.643 -48.720 1.00 60.31 195 GLN A O 1
#

Radius of gyration: 39.51 Å; chains: 1; bounding box: 79×46×129 Å